Protein AF-A0A9E6RLM0-F1 (afdb_monomer)

Radius of gyration: 34.4 Å; Cα contacts (8 Å, |Δi|>4): 154; chains: 1; bounding box: 72×101×105 Å

pLDDT: mean 86.43, std 10.91, range [42.0, 98.31]

Solvent-accessible surface area (backbone atoms only — not comparable to full-atom values): 15128 Å² total; per-residue (Å²): 135,72,81,57,61,64,40,51,53,48,51,54,52,61,71,28,70,66,46,48,51,50,53,51,50,51,49,53,50,49,49,53,51,53,61,49,61,71,35,70,74,49,38,73,77,43,34,69,59,51,52,48,51,51,51,53,54,49,51,52,52,52,52,53,51,50,52,49,42,70,59,44,47,76,60,35,76,74,36,70,58,49,50,47,51,48,52,37,52,52,51,54,67,53,80,50,57,76,94,40,42,66,48,54,63,56,38,61,54,46,56,54,44,55,37,66,69,37,67,71,45,40,50,54,53,47,51,57,58,64,51,44,68,88,42,42,69,60,52,50,52,51,53,50,51,49,52,53,49,11,52,50,41,22,72,74,36,19,88,86,32,76,61,15,50,38,57,66,40,14,45,52,47,51,49,35,39,60,70,59,57,60,38,64,74,58,45,52,69,47,32,76,79,35,75,62,44,58,74,60,49,49,58,50,46,53,53,49,48,50,49,53,51,50,49,51,50,49,50,51,50,51,52,52,49,55,49,51,51,57,58,60,67,58,59,54,70,62,57,57,50,52,52,52,51,53,53,53,50,52,51,51,54,50,51,52,51,52,53,54,64,74,61,57,81,77,79,69,90,82,69,79,91,126

Structure (mmCIF, N/CA/C/O backbone):
data_AF-A0A9E6RLM0-F1
#
_entry.id   AF-A0A9E6RLM0-F1
#
loop_
_atom_site.group_PDB
_atom_site.id
_atom_site.type_symbol
_atom_site.label_atom_id
_atom_site.label_alt_id
_atom_site.label_comp_id
_atom_site.label_asym_id
_atom_site.label_entity_id
_atom_site.label_seq_id
_atom_site.pdbx_PDB_ins_code
_atom_site.Cartn_x
_atom_site.Cartn_y
_atom_site.Cartn_z
_atom_site.occupancy
_atom_site.B_iso_or_equiv
_atom_site.auth_seq_id
_atom_site.auth_comp_id
_atom_site.auth_asym_id
_atom_site.auth_atom_id
_atom_site.pdbx_PDB_model_num
ATOM 1 N N . MET A 1 1 ? -43.910 2.996 13.903 1.00 42.00 1 MET A N 1
ATOM 2 C CA . MET A 1 1 ? -42.947 2.888 15.027 1.00 42.00 1 MET A CA 1
ATOM 3 C C . MET A 1 1 ? -42.338 1.483 15.236 1.00 42.00 1 MET A C 1
ATOM 5 O O . MET A 1 1 ? -41.613 1.305 16.198 1.00 42.00 1 MET A O 1
ATOM 9 N N . VAL A 1 2 ? -42.504 0.505 14.326 1.00 51.50 2 VAL A N 1
ATOM 10 C CA . VAL A 1 2 ? -41.994 -0.886 14.508 1.00 51.50 2 VAL A CA 1
ATOM 11 C C . VAL A 1 2 ? -40.626 -1.148 13.837 1.00 51.50 2 VAL A C 1
ATOM 13 O O . VAL A 1 2 ? -39.963 -2.143 14.108 1.00 51.50 2 VAL A O 1
ATOM 16 N N . VAL A 1 3 ? -40.131 -0.226 13.003 1.00 50.69 3 VAL A N 1
ATOM 17 C CA . VAL A 1 3 ? -38.891 -0.420 12.215 1.00 50.69 3 VAL A CA 1
ATOM 18 C C . VAL A 1 3 ? -37.608 -0.400 13.079 1.00 50.69 3 VAL A C 1
ATOM 20 O O . VAL A 1 3 ? -36.544 -0.788 12.605 1.00 50.69 3 VAL A O 1
ATOM 23 N N . GLY A 1 4 ? -37.689 0.011 14.351 1.00 60.03 4 GLY A N 1
ATOM 24 C CA . GLY A 1 4 ? -36.531 0.131 15.249 1.00 60.03 4 GLY A CA 1
ATOM 25 C C . GLY A 1 4 ? -36.121 -1.150 15.990 1.00 60.03 4 GLY A C 1
ATOM 26 O O . GLY A 1 4 ? -34.928 -1.364 16.193 1.00 60.03 4 GLY A O 1
ATOM 27 N N . SER A 1 5 ? -37.065 -2.023 16.369 1.00 67.06 5 SER A N 1
ATOM 28 C CA . SER A 1 5 ? -36.779 -3.118 17.318 1.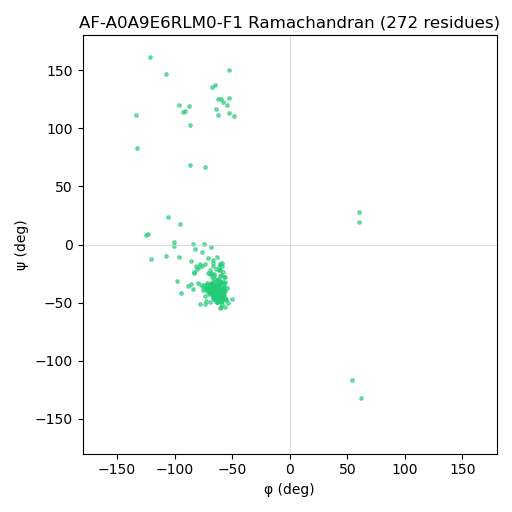00 67.06 5 SER A CA 1
ATOM 29 C C . SER A 1 5 ? -35.989 -4.274 16.699 1.00 67.06 5 SER A C 1
ATOM 31 O O . SER A 1 5 ? -35.067 -4.809 17.320 1.00 67.06 5 SER A O 1
ATOM 33 N N . TRP A 1 6 ? -36.297 -4.638 15.451 1.00 77.62 6 TRP A N 1
ATOM 34 C CA . TRP A 1 6 ? -35.597 -5.718 14.755 1.00 77.62 6 TRP A CA 1
ATOM 35 C C . TRP A 1 6 ? -34.172 -5.302 14.366 1.00 77.62 6 TRP A C 1
ATOM 37 O O . TRP 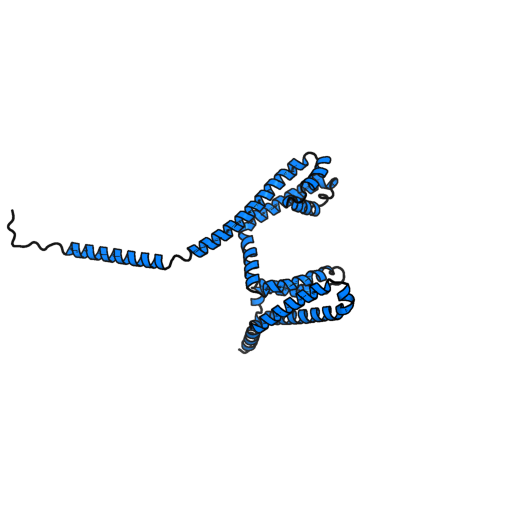A 1 6 ? -33.248 -6.100 14.505 1.00 77.62 6 TRP A O 1
ATOM 47 N N . ARG A 1 7 ? -33.967 -4.036 13.969 1.00 77.19 7 ARG A N 1
ATOM 48 C CA . ARG A 1 7 ? -32.636 -3.485 13.661 1.00 77.19 7 ARG A CA 1
ATOM 49 C C . ARG A 1 7 ? -31.728 -3.483 14.883 1.00 77.19 7 ARG A C 1
ATOM 51 O O . ARG A 1 7 ? -30.620 -3.993 14.788 1.00 77.19 7 ARG A O 1
ATOM 58 N N . GLN A 1 8 ? -32.220 -3.003 16.025 1.00 77.12 8 GLN A N 1
ATOM 59 C CA . GLN A 1 8 ? -31.470 -3.036 17.286 1.00 77.12 8 GLN A CA 1
ATOM 60 C C . GLN A 1 8 ? -31.138 -4.467 17.727 1.00 77.12 8 GLN A C 1
ATOM 62 O O . GLN A 1 8 ? -30.035 -4.726 18.198 1.00 77.12 8 GLN A O 1
ATOM 67 N N . SER A 1 9 ? -32.058 -5.41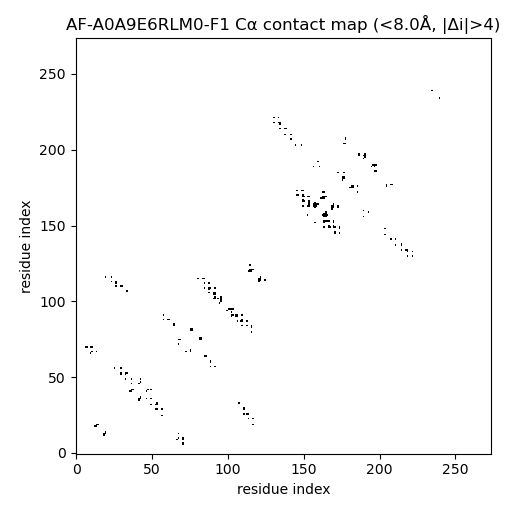5 17.527 1.00 76.94 9 SER A N 1
ATOM 68 C CA . SER A 1 9 ? -31.823 -6.823 17.871 1.00 76.94 9 SER A CA 1
ATOM 69 C C . SER A 1 9 ? -30.729 -7.461 17.009 1.00 76.94 9 SER A C 1
ATOM 71 O O . SER A 1 9 ? -29.897 -8.213 17.517 1.00 76.94 9 SER A O 1
ATOM 73 N N . ILE A 1 10 ? -30.705 -7.158 15.707 1.00 79.44 10 ILE A N 1
ATOM 74 C CA . ILE A 1 10 ? -29.648 -7.631 14.805 1.00 79.44 10 ILE A CA 1
ATOM 75 C C . ILE A 1 10 ? -28.326 -6.923 15.119 1.00 79.44 10 ILE A C 1
ATOM 77 O O . ILE A 1 10 ? -27.303 -7.591 15.198 1.00 79.44 10 ILE A O 1
ATOM 81 N N . GLU A 1 11 ? -28.337 -5.613 15.368 1.00 78.94 11 GLU A N 1
ATOM 82 C CA . GLU A 1 11 ? -27.146 -4.844 15.757 1.00 78.94 11 GLU A CA 1
ATOM 83 C C . GLU A 1 11 ? -26.503 -5.405 17.035 1.00 78.94 11 GLU A C 1
ATOM 85 O O . GLU A 1 11 ? -25.295 -5.635 17.073 1.00 78.94 11 GLU A O 1
ATOM 90 N N . ALA A 1 12 ? -27.311 -5.725 18.050 1.00 79.19 12 ALA A N 1
ATOM 91 C CA . ALA A 1 12 ? -26.844 -6.349 19.285 1.00 79.19 12 ALA A CA 1
ATOM 92 C C . ALA A 1 12 ? -26.222 -7.737 19.046 1.00 79.19 12 ALA A C 1
ATOM 94 O O . ALA A 1 12 ? -25.212 -8.076 19.661 1.00 79.19 12 ALA A O 1
ATOM 95 N N . ARG A 1 13 ? -26.790 -8.537 18.133 1.00 79.88 13 ARG A N 1
ATOM 96 C CA . ARG A 1 13 ? -26.239 -9.853 17.763 1.00 79.88 13 ARG A CA 1
ATOM 97 C C . ARG A 1 13 ? -24.967 -9.747 16.927 1.00 79.88 13 ARG A C 1
ATOM 99 O O . ARG A 1 13 ? -24.057 -10.542 17.136 1.00 79.88 13 ARG A O 1
ATOM 106 N N . LEU A 1 14 ? -24.882 -8.787 16.008 1.00 77.75 14 LEU A N 1
ATOM 107 C CA . LEU A 1 14 ? -23.695 -8.557 15.179 1.00 77.75 14 LEU A CA 1
ATOM 108 C C . LEU A 1 14 ? -22.508 -8.083 16.022 1.00 77.75 14 LEU A C 1
ATOM 110 O O . LEU A 1 14 ? -21.398 -8.572 15.841 1.00 77.75 14 LEU A O 1
ATOM 114 N N . ASN A 1 15 ? -22.760 -7.203 16.992 1.00 76.50 15 ASN A N 1
ATOM 115 C CA . ASN A 1 15 ? -21.735 -6.671 17.891 1.00 76.50 15 ASN A CA 1
ATOM 116 C C . ASN A 1 15 ? -21.439 -7.583 19.093 1.00 76.50 15 ASN A C 1
ATOM 118 O O . ASN A 1 15 ? -20.606 -7.246 19.937 1.00 76.50 15 ASN A O 1
ATOM 122 N N . ALA A 1 16 ? -22.109 -8.735 19.199 1.00 85.00 16 ALA A N 1
ATOM 123 C CA . ALA A 1 16 ? -21.873 -9.666 20.289 1.00 85.00 16 ALA A CA 1
ATOM 124 C C . ALA A 1 16 ? -20.444 -10.238 20.208 1.00 85.00 16 ALA A C 1
ATOM 126 O O . ALA A 1 16 ? -20.007 -10.669 19.137 1.00 85.00 16 ALA A O 1
ATOM 127 N N . PRO A 1 17 ? -19.724 -10.357 21.340 1.00 83.19 17 PRO A N 1
ATOM 128 C CA . PRO A 1 17 ? -18.354 -10.868 21.351 1.00 83.19 17 PRO A CA 1
ATOM 129 C C . PRO A 1 17 ? -18.251 -12.301 20.813 1.00 83.19 17 PRO A C 1
ATOM 131 O O . PRO A 1 17 ? -17.216 -12.678 20.271 1.00 83.19 17 PRO A O 1
ATOM 134 N N . ALA A 1 18 ? -19.317 -13.099 20.931 1.00 86.88 18 ALA A N 1
ATOM 135 C CA . ALA A 1 18 ? -19.387 -14.434 20.342 1.00 86.88 18 ALA A CA 1
ATOM 136 C C . ALA A 1 18 ? -19.374 -14.384 18.806 1.00 86.88 18 ALA A C 1
ATOM 138 O O . ALA A 1 18 ? -18.588 -15.094 18.186 1.00 86.88 18 ALA A O 1
ATOM 139 N N . THR A 1 19 ? -20.180 -13.509 18.200 1.00 83.25 19 THR A N 1
ATOM 140 C CA . THR A 1 19 ? -20.229 -13.314 16.745 1.00 83.25 19 THR A CA 1
ATOM 141 C C . THR A 1 19 ? -18.873 -12.866 16.215 1.00 83.25 19 THR A C 1
ATOM 143 O O . THR A 1 19 ? -18.359 -13.465 15.274 1.00 83.25 19 THR A O 1
ATOM 146 N N . THR A 1 20 ? -18.229 -11.905 16.882 1.00 81.81 20 THR A N 1
ATOM 147 C CA . THR A 1 20 ? -16.869 -11.473 16.532 1.00 81.81 20 THR A CA 1
ATOM 148 C C . THR A 1 20 ? -15.871 -12.630 16.597 1.00 81.81 20 THR A C 1
ATOM 150 O O . THR A 1 20 ? -15.106 -12.819 15.658 1.00 81.81 20 THR A O 1
ATOM 153 N N . ARG A 1 21 ? -15.892 -13.453 17.657 1.00 86.38 21 ARG A N 1
ATOM 154 C CA . ARG A 1 21 ? -15.006 -14.630 17.769 1.00 86.38 21 ARG A CA 1
ATOM 155 C C . ARG A 1 21 ? -15.251 -15.647 16.658 1.00 86.38 21 ARG A C 1
ATOM 157 O O . ARG A 1 21 ? -14.285 -16.168 16.112 1.00 86.38 21 ARG A O 1
ATOM 164 N N . VAL A 1 22 ? -16.513 -15.910 16.315 1.00 89.50 22 VAL A N 1
ATOM 165 C CA . VAL A 1 22 ? -16.878 -16.833 15.230 1.00 89.50 22 VAL A CA 1
ATOM 166 C C . VAL A 1 22 ? -16.367 -16.311 13.892 1.00 89.50 22 VAL A C 1
ATOM 168 O O . VAL A 1 22 ? -15.698 -17.048 13.177 1.00 89.50 22 VAL A O 1
ATOM 171 N N . ILE A 1 23 ? -16.616 -15.040 13.565 1.00 86.19 23 ILE A N 1
ATOM 172 C CA . ILE A 1 23 ? -16.145 -14.451 12.306 1.00 86.19 23 ILE A CA 1
ATOM 173 C C . ILE A 1 23 ? -14.613 -14.468 12.258 1.00 86.19 23 ILE A C 1
ATOM 175 O O . ILE A 1 23 ? -14.048 -14.883 11.250 1.00 86.19 23 ILE A O 1
ATOM 179 N N . THR A 1 24 ? -13.928 -14.105 13.346 1.00 86.06 24 THR A N 1
ATOM 180 C CA . THR A 1 24 ? -12.463 -14.187 13.425 1.00 86.06 24 THR A CA 1
ATOM 181 C C . THR A 1 24 ? -11.963 -15.616 13.210 1.00 86.06 24 THR A C 1
ATOM 183 O O . THR A 1 24 ? -11.044 -15.822 12.422 1.00 86.06 24 THR A O 1
ATOM 186 N N . ALA A 1 25 ? -12.581 -16.618 13.843 1.00 89.81 25 ALA A N 1
ATOM 187 C CA . ALA A 1 25 ? -12.218 -18.019 13.642 1.00 89.81 25 ALA A CA 1
ATOM 188 C C . ALA A 1 25 ? -12.415 -18.457 12.182 1.00 89.81 25 ALA A C 1
ATOM 190 O O . ALA A 1 25 ? -11.536 -19.103 11.617 1.00 89.81 25 ALA A O 1
ATOM 191 N N . LEU A 1 26 ? -13.518 -18.052 11.544 1.00 90.25 26 LEU A N 1
ATOM 192 C CA . LEU A 1 26 ? -13.774 -18.335 10.130 1.00 90.25 26 LEU A CA 1
ATOM 193 C C . LEU A 1 26 ? -12.746 -17.669 9.206 1.00 90.25 26 LEU A C 1
ATOM 195 O O . LEU A 1 26 ? -12.336 -18.286 8.227 1.00 90.25 26 LEU A O 1
ATOM 199 N N . ILE A 1 27 ? -12.290 -16.451 9.518 1.00 86.56 27 ILE A N 1
ATOM 200 C CA . ILE A 1 27 ? -11.214 -15.783 8.766 1.00 86.56 27 ILE A CA 1
ATOM 201 C C . ILE A 1 27 ? -9.904 -16.565 8.900 1.00 86.56 27 ILE A C 1
ATOM 203 O O . ILE A 1 27 ? -9.235 -16.797 7.896 1.00 86.56 27 ILE A O 1
ATOM 207 N N . LEU A 1 28 ? -9.549 -17.000 10.113 1.00 88.38 28 LEU A N 1
ATOM 208 C CA . LEU A 1 28 ? -8.333 -17.785 10.346 1.00 88.38 28 LEU A CA 1
ATOM 209 C C . LEU A 1 28 ? -8.385 -19.138 9.630 1.00 88.38 28 LEU A C 1
ATOM 211 O O . LEU A 1 28 ? -7.419 -19.516 8.971 1.00 88.38 28 LEU A O 1
ATOM 215 N N . ILE A 1 29 ? -9.524 -19.834 9.697 1.00 90.62 29 ILE A N 1
ATOM 216 C CA . ILE A 1 29 ? -9.738 -21.077 8.950 1.00 90.62 29 ILE A CA 1
ATOM 217 C C . ILE A 1 29 ? -9.585 -20.809 7.452 1.00 90.62 29 ILE A C 1
ATOM 219 O O . ILE A 1 29 ? -8.833 -21.518 6.794 1.00 90.62 29 ILE A O 1
ATOM 223 N N . ASN A 1 30 ? -10.219 -19.758 6.920 1.00 89.19 30 ASN A N 1
ATOM 224 C CA . ASN A 1 30 ? -10.120 -19.414 5.502 1.00 89.19 30 ASN A CA 1
ATOM 225 C C . ASN A 1 30 ? -8.685 -19.087 5.068 1.00 89.19 30 ASN A C 1
ATOM 227 O O . ASN A 1 30 ? -8.276 -19.494 3.984 1.00 89.19 30 ASN A O 1
ATOM 231 N N . ALA A 1 31 ? -7.912 -18.403 5.915 1.00 88.25 31 ALA A N 1
ATOM 232 C CA . ALA A 1 31 ? -6.503 -18.116 5.661 1.00 88.25 31 ALA A CA 1
ATOM 233 C C . ALA A 1 31 ? -5.679 -19.402 5.531 1.00 88.25 31 ALA A C 1
ATOM 235 O O . ALA A 1 31 ? -4.913 -19.555 4.579 1.00 88.25 31 ALA A O 1
ATOM 236 N N . VAL A 1 32 ? -5.876 -20.348 6.455 1.00 90.56 32 VAL A N 1
ATOM 237 C CA . VAL A 1 32 ? -5.202 -21.652 6.424 1.00 90.56 32 VAL A CA 1
ATOM 238 C C . VAL A 1 32 ? -5.651 -22.469 5.212 1.00 90.56 32 VAL A C 1
ATOM 240 O O . VAL A 1 32 ? -4.806 -23.004 4.500 1.00 90.56 32 VAL A O 1
ATOM 243 N N . THR A 1 33 ? -6.958 -22.530 4.931 1.00 89.62 33 THR A N 1
ATOM 244 C CA . THR A 1 33 ? -7.508 -23.214 3.750 1.00 89.62 33 THR A CA 1
ATOM 245 C C . THR A 1 33 ? -6.869 -22.684 2.469 1.00 89.62 33 THR A C 1
ATOM 247 O O . THR A 1 33 ? -6.377 -23.477 1.674 1.00 89.62 33 THR A O 1
ATOM 250 N N . LEU A 1 34 ? -6.782 -21.362 2.305 1.00 88.06 34 LEU A N 1
ATOM 251 C CA . LEU A 1 34 ? -6.185 -20.749 1.119 1.00 88.06 34 LEU A CA 1
ATOM 252 C C . LEU A 1 34 ? -4.686 -21.059 0.985 1.00 88.06 34 LEU A C 1
ATOM 254 O O . LEU A 1 34 ? -4.215 -21.330 -0.115 1.00 88.06 34 LEU A O 1
ATOM 258 N N . GLY A 1 35 ? -3.941 -21.076 2.096 1.00 88.88 35 GLY A N 1
ATOM 259 C CA . GLY A 1 35 ? -2.537 -21.500 2.094 1.00 88.88 35 GLY A CA 1
ATOM 260 C C . GLY A 1 35 ? -2.360 -22.968 1.688 1.00 88.88 35 GLY A C 1
ATOM 261 O O . GLY A 1 35 ? -1.409 -23.314 0.986 1.00 88.88 35 GLY A O 1
ATOM 262 N N . ILE A 1 36 ? -3.302 -23.835 2.062 1.00 91.38 36 ILE A N 1
ATOM 263 C CA . ILE A 1 36 ? -3.310 -25.242 1.647 1.00 91.38 36 ILE A CA 1
ATOM 264 C C . ILE A 1 36 ? -3.667 -25.381 0.155 1.00 91.38 36 ILE A C 1
ATOM 266 O O . ILE A 1 36 ? -3.070 -26.209 -0.535 1.00 91.38 36 ILE A O 1
ATOM 270 N N . GLU A 1 37 ? -4.579 -24.554 -0.369 1.00 88.12 37 GLU A N 1
ATOM 271 C CA . GLU A 1 37 ? -4.956 -24.543 -1.794 1.00 88.12 37 GLU A CA 1
ATOM 272 C C . GLU A 1 37 ? -3.783 -24.217 -2.734 1.00 88.12 37 GLU A C 1
ATOM 274 O O . GLU A 1 37 ? -3.808 -24.599 -3.904 1.00 88.12 37 GLU A O 1
ATOM 279 N N . THR A 1 38 ? -2.728 -23.564 -2.235 1.00 87.94 38 THR A N 1
ATOM 280 C CA . THR A 1 38 ? -1.510 -23.294 -3.015 1.00 87.94 38 THR A CA 1
ATOM 281 C C . THR A 1 38 ? -0.720 -24.554 -3.378 1.00 87.94 38 THR A C 1
ATOM 283 O O . THR A 1 38 ? 0.104 -24.505 -4.288 1.00 87.94 38 THR A O 1
ATOM 286 N N . SER A 1 39 ? -0.949 -25.682 -2.696 1.00 91.62 39 SER A N 1
ATOM 287 C CA . SER A 1 39 ? -0.253 -26.939 -2.975 1.00 91.62 39 SER A CA 1
ATOM 288 C C . SER A 1 39 ? -0.965 -27.760 -4.061 1.00 91.62 39 SER A C 1
ATOM 290 O O . SER A 1 39 ? -2.091 -28.225 -3.837 1.00 91.62 39 SER A O 1
ATOM 292 N N . PRO A 1 40 ? -0.314 -28.045 -5.210 1.00 90.50 40 PRO A N 1
ATOM 293 C CA . PRO A 1 40 ? -0.912 -28.865 -6.264 1.00 90.50 40 PRO A CA 1
ATOM 294 C C . PRO A 1 40 ? -1.268 -30.285 -5.800 1.00 90.50 40 PRO A C 1
ATOM 296 O O . PRO A 1 40 ? -2.290 -30.829 -6.217 1.00 90.50 40 PRO A O 1
ATOM 299 N N . SER A 1 41 ? -0.463 -30.877 -4.910 1.00 91.62 41 SER A N 1
ATOM 300 C CA . SER A 1 41 ? -0.677 -32.243 -4.412 1.00 91.62 41 SER A CA 1
ATOM 301 C C . SER A 1 41 ? -1.922 -32.353 -3.535 1.00 91.62 41 SER A C 1
ATOM 303 O O . SER A 1 41 ? -2.675 -33.318 -3.641 1.00 91.62 41 SER A O 1
ATOM 305 N N . VAL A 1 42 ? -2.189 -31.340 -2.709 1.00 90.06 42 VAL A N 1
ATOM 306 C CA . VAL A 1 42 ? -3.387 -31.313 -1.861 1.00 90.06 42 VAL A CA 1
ATOM 307 C C . VAL A 1 42 ? -4.625 -30.985 -2.688 1.00 90.06 42 VAL A C 1
ATOM 309 O O . VAL A 1 42 ? -5.681 -31.582 -2.478 1.00 90.06 42 VAL A O 1
ATOM 312 N N . MET A 1 43 ? -4.498 -30.103 -3.680 1.00 91.56 43 MET A N 1
ATOM 313 C CA . MET A 1 43 ? -5.594 -29.788 -4.595 1.00 91.56 43 MET A CA 1
ATOM 314 C C . MET A 1 43 ? -6.038 -30.985 -5.442 1.00 91.56 43 MET A C 1
ATOM 316 O O . MET A 1 43 ? -7.226 -31.083 -5.753 1.00 91.56 43 MET A O 1
ATOM 320 N N . ALA A 1 44 ? -5.133 -31.912 -5.763 1.00 89.44 44 ALA A N 1
ATOM 321 C CA . ALA A 1 44 ? -5.471 -33.148 -6.466 1.00 89.44 44 ALA A CA 1
ATOM 322 C C . ALA A 1 44 ? -6.329 -34.105 -5.615 1.00 89.44 44 ALA A C 1
ATOM 324 O O . ALA A 1 44 ? -7.244 -34.734 -6.140 1.00 89.44 44 ALA A O 1
ATOM 325 N N . THR A 1 45 ? -6.075 -34.183 -4.305 1.00 90.44 45 THR A N 1
ATOM 326 C CA . THR A 1 45 ? -6.743 -35.144 -3.405 1.00 90.44 45 THR A CA 1
ATOM 327 C C . THR A 1 45 ? -7.974 -34.557 -2.708 1.00 90.44 45 THR A C 1
ATOM 329 O O . THR A 1 45 ? -8.999 -35.219 -2.585 1.00 90.44 45 THR A O 1
ATOM 332 N N . ALA A 1 46 ? -7.887 -33.309 -2.242 1.00 91.12 46 ALA A N 1
ATOM 333 C CA . ALA A 1 46 ? -8.887 -32.663 -1.388 1.00 91.12 46 ALA A CA 1
ATOM 334 C C . ALA A 1 46 ? -9.411 -31.329 -1.951 1.00 91.12 46 ALA A C 1
ATOM 336 O O . ALA A 1 46 ? -10.161 -30.624 -1.274 1.00 91.12 46 ALA A O 1
ATOM 337 N N . GLY A 1 47 ? -9.068 -30.969 -3.193 1.00 89.44 47 GLY A N 1
ATOM 338 C CA . GLY A 1 47 ? -9.398 -29.656 -3.756 1.00 89.44 47 GLY A CA 1
ATOM 339 C C . GLY A 1 47 ? -10.896 -29.350 -3.839 1.00 89.44 47 GLY A C 1
ATOM 340 O O . GLY A 1 47 ? -11.293 -28.195 -3.696 1.00 89.44 47 GLY A O 1
ATOM 341 N N . GLY A 1 48 ? -11.745 -30.365 -4.031 1.00 91.00 48 GLY A N 1
ATOM 342 C CA . GLY A 1 48 ? -13.202 -30.193 -3.999 1.00 91.00 48 GLY A CA 1
ATOM 343 C C . GLY A 1 48 ? -13.717 -29.777 -2.617 1.00 91.00 48 GLY A C 1
ATOM 344 O O . GLY A 1 48 ? -14.512 -28.845 -2.509 1.00 91.00 48 GLY A O 1
ATOM 345 N N . LEU A 1 49 ? -13.208 -30.419 -1.560 1.00 91.06 49 LEU A N 1
ATOM 346 C CA . LEU A 1 49 ? -13.566 -30.110 -0.175 1.00 91.06 49 LEU A CA 1
ATOM 347 C C . LEU A 1 49 ? -13.076 -28.712 0.226 1.00 91.06 49 LEU A C 1
ATOM 349 O O . LEU A 1 49 ? -13.844 -27.947 0.804 1.00 91.06 49 LEU A O 1
ATOM 353 N N . LEU A 1 50 ? -11.834 -28.358 -0.124 1.00 90.50 50 LEU A N 1
ATOM 354 C CA . LEU A 1 50 ? -11.261 -27.037 0.169 1.00 90.50 50 LEU A CA 1
ATOM 355 C C . LEU A 1 50 ? -12.080 -25.912 -0.477 1.00 90.50 50 LEU A C 1
ATOM 357 O O . LEU A 1 50 ? -12.527 -25.005 0.221 1.00 90.50 50 LEU A O 1
ATOM 361 N N . LYS A 1 51 ? -12.414 -26.045 -1.768 1.00 88.69 51 LYS A N 1
ATOM 362 C CA . LYS A 1 51 ? -13.269 -25.076 -2.477 1.00 88.69 51 LYS A CA 1
ATOM 363 C C . LYS A 1 51 ? -14.675 -24.971 -1.887 1.00 88.69 51 LYS A C 1
ATOM 365 O O . LYS A 1 51 ? -15.263 -23.888 -1.885 1.00 88.69 51 LYS A O 1
ATOM 370 N N . MET A 1 52 ? -15.241 -26.080 -1.408 1.00 91.38 52 MET A N 1
ATOM 371 C CA . MET A 1 52 ? -16.548 -26.078 -0.747 1.00 91.38 52 MET A CA 1
ATOM 372 C C . MET A 1 52 ? -16.490 -25.307 0.576 1.00 91.38 52 MET A C 1
ATOM 374 O O . MET A 1 52 ? -17.349 -24.461 0.819 1.00 91.38 52 MET A O 1
ATOM 378 N N . ILE A 1 53 ? -15.463 -25.555 1.397 1.00 91.38 53 ILE A N 1
ATOM 379 C CA . ILE A 1 53 ? -15.212 -24.810 2.640 1.00 91.38 53 ILE A CA 1
ATOM 380 C C . ILE A 1 53 ? -15.042 -23.322 2.329 1.00 91.38 53 ILE A C 1
ATOM 382 O O . ILE A 1 53 ? -15.680 -22.484 2.964 1.00 91.38 53 ILE A O 1
ATOM 386 N N . ASP A 1 54 ? -14.246 -22.993 1.313 1.00 89.56 54 ASP A N 1
ATOM 387 C CA . ASP A 1 54 ? -14.015 -21.618 0.888 1.00 89.56 54 ASP A CA 1
ATOM 388 C C . ASP A 1 54 ? -15.310 -20.889 0.512 1.00 89.56 54 ASP A C 1
ATOM 390 O O . ASP A 1 54 ? -15.590 -19.783 0.981 1.00 89.56 54 ASP A O 1
ATOM 394 N N . THR A 1 55 ? -16.137 -21.553 -0.296 1.00 89.50 55 THR A N 1
ATOM 395 C CA . THR A 1 55 ? -17.423 -21.023 -0.757 1.00 89.50 55 THR A CA 1
ATOM 396 C C . THR A 1 55 ? -18.404 -20.864 0.405 1.00 89.50 55 THR A C 1
ATOM 398 O O . THR A 1 55 ? -19.107 -19.857 0.480 1.00 89.50 55 THR A O 1
ATOM 401 N N . ALA A 1 56 ? -18.431 -21.815 1.342 1.00 93.12 56 ALA A N 1
ATOM 402 C CA . ALA A 1 56 ? -19.275 -21.741 2.530 1.00 93.12 56 ALA A CA 1
ATOM 403 C C . ALA A 1 56 ? -18.877 -20.567 3.439 1.00 93.12 56 ALA A C 1
ATOM 405 O O . ALA A 1 56 ? -19.739 -19.800 3.870 1.00 93.12 56 ALA A O 1
ATOM 406 N N . ILE A 1 57 ? -17.577 -20.377 3.684 1.00 91.31 57 ILE A N 1
ATOM 407 C CA . ILE A 1 57 ? -17.080 -19.251 4.484 1.00 91.31 57 ILE A CA 1
ATOM 408 C C . ILE A 1 57 ? -17.386 -17.918 3.787 1.00 91.31 57 ILE A C 1
ATOM 410 O O . ILE A 1 57 ? -17.858 -16.977 4.431 1.00 91.31 57 ILE A O 1
ATOM 414 N N . LEU A 1 58 ? -17.193 -17.839 2.465 1.00 90.75 58 LEU A N 1
ATOM 415 C CA . LEU A 1 58 ? -17.560 -16.654 1.690 1.00 90.75 58 LEU A CA 1
ATOM 416 C C . LEU A 1 58 ? -19.061 -16.348 1.797 1.00 90.75 58 LEU A C 1
ATOM 418 O O . LEU A 1 58 ? -19.426 -15.190 1.986 1.00 90.75 58 LEU A O 1
ATOM 422 N N . ALA A 1 59 ? -19.930 -17.358 1.735 1.00 93.12 59 ALA A N 1
ATOM 423 C CA . ALA A 1 59 ? -21.369 -17.166 1.889 1.00 93.12 59 ALA A CA 1
ATOM 424 C C . ALA A 1 59 ? -21.724 -16.573 3.264 1.00 93.12 59 ALA A C 1
ATOM 426 O O . ALA A 1 59 ? -22.508 -15.626 3.337 1.00 93.12 59 ALA A O 1
ATOM 427 N N . VAL A 1 60 ? -21.094 -17.055 4.344 1.00 93.12 60 VAL A N 1
ATOM 428 C CA . VAL A 1 60 ? -21.263 -16.472 5.687 1.00 93.12 60 VAL A CA 1
ATOM 429 C C . VAL A 1 60 ? -20.857 -14.998 5.692 1.00 93.12 60 VAL A C 1
ATOM 431 O O . VAL A 1 60 ? -21.589 -14.161 6.211 1.00 93.12 60 VAL A O 1
ATOM 434 N N . PHE A 1 61 ? -19.729 -14.658 5.068 1.00 91.25 61 PHE A N 1
ATOM 435 C CA . PHE A 1 61 ? -19.249 -13.280 4.965 1.00 91.25 61 PHE A CA 1
ATOM 436 C C . PHE A 1 61 ? -20.174 -12.358 4.168 1.00 91.25 61 PHE A C 1
ATOM 438 O O . PHE A 1 61 ? -20.367 -11.208 4.559 1.00 91.25 61 PHE A O 1
ATOM 445 N N . VAL A 1 62 ? -20.781 -12.855 3.093 1.00 93.12 62 VAL A N 1
ATOM 446 C CA . VAL A 1 62 ? -21.785 -12.112 2.319 1.00 93.12 62 VAL A CA 1
ATOM 447 C C . VAL A 1 62 ? -23.020 -11.822 3.163 1.00 93.12 62 VAL A C 1
ATOM 449 O O . VAL A 1 62 ? -23.495 -10.689 3.194 1.00 93.12 62 VAL A O 1
ATOM 452 N N . VAL A 1 63 ? -23.532 -12.830 3.871 1.00 93.75 63 VAL A N 1
ATOM 453 C CA . VAL A 1 63 ? -24.703 -12.672 4.745 1.00 93.75 63 VAL A CA 1
ATOM 454 C C . VAL A 1 63 ? -24.412 -11.672 5.861 1.00 93.75 63 VAL A C 1
ATOM 456 O O . VAL A 1 63 ? -25.227 -10.802 6.156 1.00 93.75 63 VAL A O 1
ATOM 459 N N . GLU A 1 64 ? -23.230 -11.772 6.453 1.00 91.69 64 GLU A N 1
ATOM 460 C CA . GLU A 1 64 ? -22.755 -10.916 7.531 1.00 91.69 64 GLU A CA 1
ATOM 461 C C . GLU A 1 64 ? -22.684 -9.441 7.097 1.00 91.69 64 GLU A C 1
ATOM 463 O O . GLU A 1 64 ? -23.269 -8.572 7.753 1.00 91.69 64 GLU A O 1
ATOM 468 N N . ILE A 1 65 ? -22.072 -9.148 5.943 1.00 91.31 65 ILE A N 1
ATOM 469 C CA . ILE A 1 65 ? -21.999 -7.768 5.454 1.00 91.31 65 ILE A CA 1
ATOM 470 C C . ILE A 1 65 ? -23.343 -7.237 4.959 1.00 91.31 65 ILE A C 1
ATOM 472 O O . ILE A 1 65 ? -23.647 -6.063 5.164 1.00 91.31 65 ILE A O 1
ATOM 476 N N . ALA A 1 66 ? -24.182 -8.090 4.364 1.00 92.56 66 ALA A N 1
ATOM 477 C CA . ALA A 1 66 ? -25.538 -7.719 3.983 1.00 92.56 66 ALA A CA 1
ATOM 478 C C . ALA A 1 66 ? -26.369 -7.347 5.220 1.00 92.56 66 ALA A C 1
ATOM 480 O O . ALA A 1 66 ? -27.070 -6.335 5.209 1.00 92.56 66 ALA A O 1
ATOM 481 N N . ALA A 1 67 ? -26.243 -8.104 6.315 1.00 90.81 67 ALA A N 1
ATOM 482 C CA . ALA A 1 67 ? -26.898 -7.783 7.578 1.00 90.81 67 ALA A CA 1
ATOM 483 C C . ALA A 1 67 ? -26.422 -6.430 8.135 1.00 90.81 67 ALA A C 1
ATOM 485 O O . ALA A 1 67 ? -27.260 -5.595 8.485 1.00 90.81 67 ALA A O 1
ATOM 486 N N . ARG A 1 68 ? -25.106 -6.162 8.145 1.00 89.12 68 ARG A N 1
ATOM 487 C CA . ARG A 1 68 ? -24.564 -4.845 8.539 1.00 89.12 68 ARG A CA 1
ATOM 488 C C . ARG A 1 68 ? -25.086 -3.712 7.658 1.00 89.12 68 ARG A C 1
ATOM 490 O O . ARG A 1 68 ? -25.527 -2.690 8.183 1.00 89.12 68 ARG A O 1
ATOM 497 N N . LEU A 1 69 ? -25.112 -3.901 6.340 1.00 91.69 69 LEU A N 1
ATOM 498 C CA . LEU A 1 69 ? -25.629 -2.913 5.393 1.00 91.69 69 LEU A CA 1
ATOM 499 C C . LEU A 1 69 ? -27.117 -2.605 5.634 1.00 91.69 69 LEU A C 1
ATOM 501 O O . LEU A 1 69 ? -27.517 -1.443 5.590 1.00 91.69 69 LEU A O 1
ATOM 505 N N . LEU A 1 70 ? -27.940 -3.616 5.929 1.00 90.44 70 LEU A N 1
ATOM 506 C CA . LEU A 1 70 ? -29.373 -3.443 6.205 1.00 90.44 70 LEU A CA 1
ATOM 507 C C . LEU A 1 70 ? -29.653 -2.741 7.544 1.00 90.44 70 LEU A C 1
ATOM 509 O O . LEU A 1 70 ? -30.618 -1.975 7.645 1.00 90.44 70 LEU A O 1
ATOM 513 N N . VAL A 1 71 ? -28.830 -3.004 8.564 1.00 88.88 71 VAL A N 1
ATOM 514 C CA . VAL A 1 71 ? -28.939 -2.386 9.895 1.00 88.88 71 VAL A CA 1
ATOM 515 C C . VAL A 1 71 ? -28.469 -0.934 9.861 1.00 88.88 71 VAL A C 1
ATOM 517 O O . VAL A 1 71 ? -29.192 -0.039 10.300 1.00 88.88 71 VAL A O 1
ATOM 520 N N . GLU A 1 72 ? -27.278 -0.684 9.318 1.00 86.25 72 GLU A N 1
ATOM 521 C CA . GLU A 1 72 ? -26.654 0.640 9.323 1.00 86.25 72 GLU A CA 1
ATOM 522 C C . GLU A 1 72 ? -27.156 1.548 8.188 1.00 86.25 72 GLU A C 1
ATOM 524 O O . GLU A 1 72 ? -27.106 2.778 8.301 1.00 86.25 72 GLU A O 1
ATOM 529 N N . GLY A 1 73 ? -27.647 0.976 7.087 1.00 89.00 73 GLY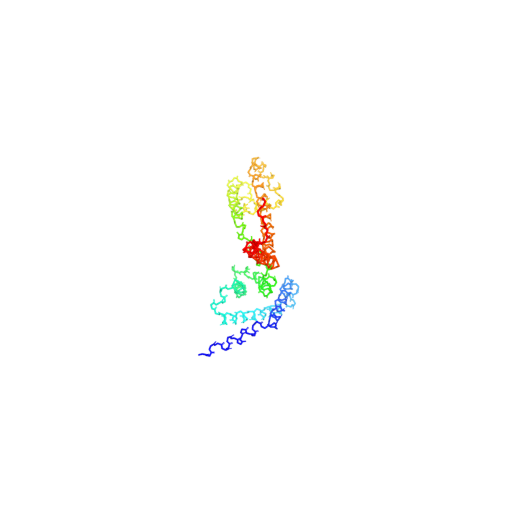 A N 1
ATOM 530 C CA . GLY A 1 73 ? -28.159 1.713 5.934 1.00 89.00 73 GLY A CA 1
ATOM 531 C C . GLY A 1 73 ? -27.143 2.727 5.402 1.00 89.00 73 GLY A C 1
ATOM 532 O O . GLY A 1 73 ? -26.050 2.376 4.971 1.00 89.00 73 GLY A O 1
ATOM 533 N N . LYS A 1 74 ? -27.484 4.022 5.458 1.00 89.31 74 LYS A N 1
ATOM 534 C CA . LYS A 1 74 ? -26.583 5.105 5.019 1.00 89.31 74 LYS A CA 1
ATOM 535 C C . LYS A 1 74 ? -25.368 5.299 5.935 1.00 89.31 74 LYS A C 1
ATOM 537 O O . LYS A 1 74 ? -24.350 5.806 5.473 1.00 89.31 74 LYS A O 1
ATOM 542 N N . ARG A 1 75 ? -25.454 4.914 7.217 1.00 88.88 75 ARG A N 1
ATOM 543 C CA . ARG A 1 75 ? -24.335 5.018 8.171 1.00 88.88 75 ARG A CA 1
ATOM 544 C C . ARG A 1 75 ? -23.186 4.087 7.784 1.00 88.88 75 ARG A C 1
ATOM 546 O O . ARG A 1 75 ? -22.037 4.466 7.989 1.00 88.88 75 ARG A O 1
ATOM 553 N N . PHE A 1 76 ? -23.500 2.963 7.135 1.00 90.25 76 PHE A N 1
ATOM 554 C CA . PHE A 1 76 ? -22.524 1.988 6.652 1.00 90.25 76 PHE A CA 1
ATOM 555 C C . PHE A 1 76 ? -21.413 2.657 5.835 1.00 90.25 76 PHE A C 1
ATOM 557 O O . PHE A 1 76 ? -20.232 2.463 6.105 1.00 90.25 76 PHE A O 1
ATOM 564 N N . TRP A 1 77 ? -21.796 3.535 4.907 1.00 92.12 77 TRP A N 1
ATOM 565 C CA . TRP A 1 77 ? -20.888 4.196 3.969 1.00 92.12 77 TRP A CA 1
ATOM 566 C C . TRP A 1 77 ? -20.056 5.334 4.574 1.00 92.12 77 TRP A C 1
ATOM 568 O O . TRP A 1 77 ? -19.183 5.864 3.893 1.00 92.12 77 TRP A O 1
ATOM 578 N N . ARG A 1 78 ? -20.301 5.726 5.833 1.00 90.50 78 ARG A N 1
ATOM 579 C CA . ARG A 1 78 ? -19.493 6.744 6.534 1.00 90.50 78 ARG A CA 1
ATOM 580 C C . ARG A 1 78 ? -18.254 6.144 7.205 1.00 90.50 78 ARG A C 1
ATOM 582 O O . ARG A 1 78 ? -17.363 6.887 7.596 1.00 90.50 78 ARG A O 1
ATOM 589 N N . SER A 1 79 ? -18.199 4.819 7.345 1.00 87.94 79 SER A N 1
ATOM 590 C CA . SER A 1 79 ? -17.062 4.098 7.919 1.00 87.94 79 SER A CA 1
ATOM 591 C C . SER A 1 79 ? -16.139 3.590 6.809 1.00 87.94 79 SER A C 1
ATOM 593 O O . SER A 1 79 ? -16.552 2.779 5.978 1.00 87.94 79 SER A O 1
ATOM 595 N N . GLY A 1 80 ? -14.871 4.019 6.815 1.00 88.94 80 GLY A N 1
ATOM 596 C CA . GLY A 1 80 ? -13.862 3.533 5.863 1.00 88.94 80 GLY A CA 1
ATOM 597 C C . GLY A 1 80 ? -13.639 2.017 5.943 1.00 88.94 80 GLY A C 1
ATOM 598 O O . GLY A 1 80 ? -13.438 1.360 4.925 1.00 88.94 80 GLY A O 1
ATOM 599 N N . TRP A 1 81 ? -13.781 1.433 7.137 1.00 90.38 81 TRP A N 1
ATOM 600 C CA . TRP A 1 81 ? -13.656 -0.013 7.357 1.00 90.38 81 TRP A CA 1
ATOM 601 C C . TRP A 1 81 ? -14.800 -0.817 6.733 1.00 90.38 81 TRP A C 1
ATOM 603 O O . TRP A 1 81 ? -14.579 -1.915 6.231 1.00 90.38 81 TRP A O 1
ATOM 613 N N . ASN A 1 82 ? -16.010 -0.258 6.718 1.00 91.38 82 ASN A N 1
ATOM 614 C CA . ASN A 1 82 ? -17.162 -0.891 6.080 1.00 91.38 82 ASN A CA 1
ATOM 615 C C . ASN A 1 82 ? -17.037 -0.850 4.548 1.00 91.38 82 ASN A C 1
ATOM 617 O O . ASN A 1 82 ? -17.321 -1.844 3.882 1.00 91.38 82 ASN A O 1
ATOM 621 N N . TRP A 1 83 ? -16.551 0.269 3.994 1.00 92.12 83 TRP A N 1
ATOM 622 C CA . TRP A 1 83 ? -16.198 0.387 2.572 1.00 92.12 83 TRP A CA 1
ATOM 623 C C . TRP A 1 83 ? -15.143 -0.639 2.154 1.00 92.12 83 TRP A C 1
ATOM 625 O O . TRP A 1 83 ? -15.275 -1.280 1.109 1.00 92.12 83 TRP A O 1
ATOM 635 N N . PHE A 1 84 ? -14.116 -0.814 2.986 1.00 91.62 84 PHE A N 1
ATOM 636 C CA . PHE A 1 84 ? -13.070 -1.805 2.777 1.00 91.62 84 PHE A CA 1
ATOM 637 C C . PHE A 1 84 ? -13.635 -3.232 2.754 1.00 91.62 84 PHE A C 1
ATOM 639 O O . PHE A 1 84 ? -13.465 -3.936 1.758 1.00 91.62 84 PHE A O 1
ATOM 646 N N . ASP A 1 85 ? -14.375 -3.630 3.795 1.00 90.81 85 ASP A N 1
ATOM 647 C CA . ASP A 1 85 ? -14.995 -4.960 3.886 1.00 90.81 85 ASP A CA 1
ATOM 648 C C . ASP A 1 85 ? -15.917 -5.248 2.697 1.00 90.81 85 ASP A C 1
ATOM 650 O O . ASP A 1 85 ? -15.885 -6.342 2.127 1.00 90.81 85 ASP A O 1
ATOM 654 N N . PHE A 1 86 ? -16.712 -4.253 2.294 1.00 93.06 86 PHE A N 1
ATOM 655 C CA . PHE A 1 86 ? -17.620 -4.362 1.158 1.00 93.06 86 PHE A CA 1
ATOM 656 C C . PHE A 1 86 ? -16.870 -4.576 -0.150 1.00 93.06 86 PHE A C 1
ATOM 658 O O . PHE A 1 86 ? -17.193 -5.500 -0.890 1.00 93.06 86 PHE A O 1
ATOM 665 N N . THR A 1 87 ? -15.841 -3.770 -0.411 1.00 91.44 87 THR A N 1
ATOM 666 C CA . THR A 1 87 ? -15.029 -3.865 -1.633 1.00 91.44 87 THR A CA 1
ATOM 667 C C . THR A 1 87 ? -14.364 -5.232 -1.742 1.00 91.44 87 THR A C 1
ATOM 669 O O . THR A 1 87 ? -14.399 -5.880 -2.785 1.00 91.44 87 THR A O 1
ATOM 672 N N . VAL A 1 88 ? -13.803 -5.704 -0.636 1.00 90.44 88 VAL A N 1
ATOM 673 C CA . VAL A 1 88 ? -13.112 -6.984 -0.551 1.00 90.44 88 VAL A CA 1
ATOM 674 C C . VAL A 1 88 ? -14.056 -8.168 -0.805 1.00 90.44 88 VAL A C 1
ATOM 676 O O . VAL A 1 88 ? -13.716 -9.080 -1.561 1.00 90.44 88 VAL A O 1
ATOM 679 N N . ILE A 1 89 ? -15.262 -8.151 -0.228 1.00 91.38 89 ILE A N 1
ATOM 680 C CA . ILE A 1 89 ? -16.281 -9.182 -0.484 1.00 91.38 89 ILE A CA 1
ATOM 681 C C . ILE A 1 89 ? -16.824 -9.072 -1.913 1.00 91.38 89 ILE A C 1
ATOM 683 O O . ILE A 1 89 ? -17.007 -10.094 -2.572 1.00 91.38 89 ILE A O 1
ATOM 687 N N . ALA A 1 90 ? -17.026 -7.858 -2.428 1.00 91.38 90 ALA A N 1
ATOM 688 C CA . ALA A 1 90 ? -17.482 -7.637 -3.796 1.00 91.38 90 ALA A CA 1
ATOM 689 C C . ALA A 1 90 ? -16.499 -8.230 -4.817 1.00 91.38 90 ALA A C 1
ATOM 691 O O . ALA A 1 90 ? -16.926 -8.982 -5.689 1.00 91.38 90 ALA A O 1
ATOM 692 N N . ILE A 1 91 ? -15.190 -7.986 -4.663 1.00 89.50 91 ILE A N 1
ATOM 693 C CA . ILE A 1 91 ? -14.140 -8.589 -5.506 1.00 89.50 91 ILE A CA 1
ATOM 694 C C . ILE A 1 91 ? -14.188 -10.121 -5.426 1.00 89.50 91 ILE A C 1
ATOM 696 O O . ILE A 1 91 ? -14.046 -10.797 -6.445 1.00 89.50 91 ILE A O 1
ATOM 700 N N . ALA A 1 92 ? -14.437 -10.683 -4.238 1.00 87.06 92 ALA A N 1
ATOM 701 C CA . ALA A 1 92 ? -14.534 -12.129 -4.060 1.00 87.06 92 ALA A CA 1
ATOM 702 C C . ALA A 1 92 ? -15.738 -12.763 -4.784 1.00 87.06 92 ALA A C 1
ATOM 704 O O . ALA A 1 92 ? -15.654 -13.926 -5.185 1.00 87.06 92 ALA A O 1
ATOM 705 N N . LEU A 1 93 ? -16.821 -12.005 -4.992 1.00 88.50 93 LEU A N 1
ATOM 706 C CA . LEU A 1 93 ? -18.017 -12.459 -5.708 1.00 88.50 93 LEU A CA 1
ATOM 707 C C . LEU A 1 93 ? -17.869 -12.403 -7.228 1.00 88.50 93 LEU A C 1
ATOM 709 O O . LEU A 1 93 ? -18.606 -13.103 -7.924 1.00 88.50 93 LEU A O 1
ATOM 713 N N . VAL A 1 94 ? -16.942 -11.596 -7.755 1.00 87.12 94 VAL A N 1
ATOM 714 C CA . VAL A 1 94 ? -16.789 -11.451 -9.204 1.00 87.12 94 VAL A CA 1
ATOM 715 C C . VAL A 1 94 ? -16.393 -12.801 -9.829 1.00 87.12 94 VAL A C 1
ATOM 717 O O . VAL A 1 94 ? -15.383 -13.411 -9.432 1.00 87.12 94 VAL A O 1
ATOM 720 N N . PRO A 1 95 ? -17.160 -13.292 -10.825 1.00 80.06 95 PRO A N 1
ATOM 721 C CA . PRO A 1 95 ? -16.782 -14.464 -11.599 1.00 80.06 95 PRO A CA 1
ATOM 722 C C . PRO A 1 95 ? -15.476 -14.191 -12.353 1.00 80.06 95 PRO A C 1
ATOM 724 O O . PRO A 1 95 ? -15.417 -13.376 -13.271 1.00 80.06 95 PRO A O 1
ATOM 727 N N . ALA A 1 96 ? -14.401 -14.871 -11.958 1.00 75.19 96 ALA A N 1
ATOM 728 C CA . ALA A 1 96 ? -13.080 -14.703 -12.557 1.00 75.19 96 ALA A CA 1
ATOM 729 C C . ALA A 1 96 ? -12.917 -15.607 -13.796 1.00 75.19 96 ALA A C 1
ATOM 731 O O . ALA A 1 96 ? -12.171 -16.597 -13.764 1.00 75.19 96 ALA A O 1
ATOM 732 N N . SER A 1 97 ? -13.662 -15.291 -14.862 1.00 78.69 97 SER A N 1
ATOM 733 C CA . SER A 1 97 ? -13.589 -15.937 -16.182 1.00 78.69 97 SER A CA 1
ATOM 734 C C . SER A 1 97 ? -12.927 -15.032 -17.228 1.00 78.69 97 SER A C 1
ATOM 736 O O . SER A 1 97 ? -13.092 -13.813 -17.198 1.00 78.69 97 SER A O 1
ATOM 738 N N . GLY A 1 98 ? -12.205 -15.628 -18.184 1.00 81.62 98 GLY A N 1
ATOM 739 C CA . GLY A 1 98 ? -11.584 -14.901 -19.298 1.00 81.62 98 GLY A CA 1
ATOM 740 C C . GLY A 1 98 ? -10.547 -13.865 -18.844 1.00 81.62 98 GLY A C 1
ATOM 741 O O . GLY A 1 98 ? -9.695 -14.165 -18.009 1.00 81.62 98 GLY A O 1
ATOM 742 N N . ALA A 1 99 ? -10.642 -12.642 -19.376 1.00 81.00 99 ALA A N 1
ATOM 743 C CA . ALA A 1 99 ? -9.718 -11.531 -19.108 1.00 81.00 99 ALA A CA 1
ATOM 744 C C . ALA A 1 99 ? -9.653 -11.097 -17.628 1.00 81.00 99 ALA A C 1
ATOM 746 O O . ALA A 1 99 ? -8.700 -10.443 -17.216 1.00 81.00 99 ALA A O 1
ATOM 747 N N . LEU A 1 100 ? -10.636 -11.487 -16.809 1.00 82.44 100 LEU A N 1
ATOM 748 C CA . LEU A 1 100 ? -10.687 -11.184 -15.377 1.00 82.44 100 LEU A CA 1
ATOM 749 C C . LEU A 1 100 ? -10.119 -12.315 -14.503 1.00 82.44 100 LEU A C 1
ATOM 751 O O . LEU A 1 100 ? -10.380 -12.364 -13.301 1.00 82.44 100 LEU A O 1
ATOM 755 N N . SER A 1 101 ? -9.338 -13.237 -15.073 1.00 83.75 101 SER A N 1
ATOM 756 C CA . SER A 1 101 ? -8.713 -14.346 -14.335 1.00 83.75 101 SER A CA 1
ATOM 757 C C . SER A 1 101 ? -7.841 -13.869 -13.166 1.00 83.75 101 SER A C 1
ATOM 759 O O . SER A 1 101 ? -7.827 -14.519 -12.119 1.00 83.75 101 SER A O 1
ATOM 761 N N . VAL A 1 102 ? -7.205 -12.698 -13.292 1.00 84.12 102 VAL A N 1
ATOM 762 C CA . VAL A 1 102 ? -6.401 -12.058 -12.234 1.00 84.12 102 VAL A CA 1
ATOM 763 C C . VAL A 1 102 ? -7.244 -11.720 -10.995 1.00 84.12 102 VAL A C 1
ATOM 765 O O . VAL A 1 102 ? -6.747 -11.815 -9.873 1.00 84.12 102 VAL A O 1
ATOM 768 N N . LEU A 1 103 ? -8.548 -11.440 -11.145 1.00 84.00 103 LEU A N 1
ATOM 769 C CA . LEU A 1 103 ? -9.453 -11.210 -10.006 1.00 84.00 103 LEU A CA 1
ATOM 770 C C . LEU A 1 103 ? -9.573 -12.427 -9.084 1.00 84.00 103 LEU A C 1
ATOM 772 O O . LEU A 1 103 ? -9.877 -12.275 -7.903 1.00 84.00 103 LEU A O 1
ATOM 776 N N . ARG A 1 104 ? -9.271 -13.632 -9.585 1.00 82.12 104 ARG A N 1
ATOM 777 C CA . ARG A 1 104 ? -9.188 -14.834 -8.750 1.00 82.12 104 ARG A CA 1
ATOM 778 C C . ARG A 1 104 ? -8.076 -14.721 -7.714 1.00 82.12 104 ARG A C 1
ATOM 780 O O . ARG A 1 104 ? -8.296 -15.104 -6.571 1.00 82.12 104 ARG A O 1
ATOM 787 N N . ALA A 1 105 ? -6.919 -14.184 -8.100 1.00 83.69 105 ALA A N 1
ATOM 788 C CA . ALA A 1 105 ? -5.794 -14.001 -7.189 1.00 83.69 105 ALA A CA 1
ATOM 789 C C . ALA A 1 105 ? -6.134 -12.962 -6.113 1.00 83.69 105 ALA A C 1
ATOM 791 O O . ALA A 1 105 ? -5.878 -13.195 -4.937 1.00 83.69 105 ALA A O 1
ATOM 792 N N . PHE A 1 106 ? -6.827 -11.879 -6.484 1.00 86.19 106 PHE A N 1
ATOM 793 C CA . PHE A 1 106 ? -7.265 -10.846 -5.540 1.00 86.19 106 PHE A CA 1
ATOM 794 C C . PHE A 1 106 ? -8.261 -11.332 -4.477 1.00 86.19 106 PHE A C 1
ATOM 796 O O . PHE A 1 106 ? -8.469 -10.639 -3.485 1.00 86.19 106 PHE A O 1
ATOM 803 N N . ARG A 1 107 ? -8.826 -12.539 -4.594 1.00 83.50 107 ARG A N 1
ATOM 804 C CA . ARG A 1 107 ? -9.636 -13.139 -3.519 1.00 83.50 107 ARG A CA 1
ATOM 805 C C . ARG A 1 107 ? -8.845 -13.314 -2.224 1.00 83.50 107 ARG A C 1
ATOM 807 O O . ARG A 1 107 ? -9.446 -13.236 -1.157 1.00 83.50 107 ARG A O 1
ATOM 814 N N . VAL A 1 108 ? -7.515 -13.454 -2.298 1.00 85.56 108 VAL A N 1
ATOM 815 C CA . VAL A 1 108 ? -6.626 -13.458 -1.118 1.00 85.56 108 VAL A CA 1
ATOM 816 C C . VAL A 1 108 ? -6.760 -12.184 -0.285 1.00 85.56 108 VAL A C 1
ATOM 818 O O . VAL A 1 108 ? -6.608 -12.228 0.934 1.00 85.56 108 VAL A O 1
ATOM 821 N N . LEU A 1 109 ? -7.133 -11.057 -0.906 1.00 87.75 109 LEU A N 1
ATOM 822 C CA . LEU A 1 109 ? -7.337 -9.793 -0.201 1.00 87.75 109 LEU A CA 1
ATOM 823 C C . LEU A 1 109 ? -8.447 -9.889 0.850 1.00 87.75 109 LEU A C 1
ATOM 825 O O . LEU A 1 109 ? -8.450 -9.100 1.788 1.00 87.75 109 LEU A O 1
ATOM 829 N N . ARG A 1 110 ? -9.352 -10.878 0.775 1.00 84.62 110 ARG A N 1
ATOM 830 C CA . ARG A 1 110 ? -10.348 -11.095 1.836 1.00 84.62 110 ARG A CA 1
ATOM 831 C C . ARG A 1 110 ? -9.771 -11.483 3.180 1.00 84.62 110 ARG A C 1
ATOM 833 O O . ARG A 1 110 ? -10.413 -11.220 4.191 1.00 84.62 110 ARG A O 1
ATOM 840 N N . LEU A 1 111 ? -8.546 -11.998 3.211 1.00 84.81 111 LEU A N 1
ATOM 841 C CA . LEU A 1 111 ? -7.825 -12.227 4.460 1.00 84.81 111 LEU A CA 1
ATOM 842 C C . LEU A 1 111 ? -7.488 -10.914 5.173 1.00 84.81 111 LEU A C 1
ATOM 844 O O . LEU A 1 111 ? -7.424 -10.879 6.401 1.00 84.81 111 LEU A O 1
ATOM 848 N N . LEU A 1 112 ? -7.379 -9.805 4.434 1.00 87.94 112 LEU A N 1
ATOM 849 C CA . LEU A 1 112 ? -7.177 -8.482 5.018 1.00 87.94 112 LEU A CA 1
ATOM 850 C C . LEU A 1 112 ? -8.386 -8.012 5.838 1.00 87.94 112 LEU A C 1
ATOM 852 O O . LEU A 1 112 ? -8.240 -7.095 6.641 1.00 87.94 112 LEU A O 1
ATOM 856 N N . ARG A 1 113 ? -9.558 -8.661 5.736 1.00 84.12 113 ARG A N 1
ATOM 857 C CA . ARG A 1 113 ? -10.662 -8.431 6.685 1.00 84.12 113 ARG A CA 1
ATOM 858 C C . ARG A 1 113 ? -10.281 -8.738 8.130 1.00 84.12 113 ARG A C 1
ATOM 860 O O . ARG A 1 113 ? -10.937 -8.258 9.044 1.00 84.12 113 ARG A O 1
ATOM 867 N N . LEU A 1 114 ? -9.217 -9.501 8.377 1.00 84.88 114 LEU A N 1
ATOM 868 C CA . LEU A 1 114 ? -8.680 -9.648 9.729 1.00 84.88 114 LEU A CA 1
ATOM 869 C C . LEU A 1 114 ? -8.291 -8.281 10.323 1.00 84.88 114 LEU A C 1
ATOM 871 O O . LEU A 1 114 ? -8.540 -8.024 11.499 1.00 84.88 114 LEU A O 1
ATOM 875 N N . ILE A 1 115 ? -7.758 -7.382 9.488 1.00 86.81 115 ILE A N 1
ATOM 876 C CA . ILE A 1 115 ? -7.383 -6.018 9.875 1.00 86.81 115 ILE A CA 1
ATOM 877 C C . ILE A 1 115 ? -8.624 -5.220 10.266 1.00 86.81 115 ILE A C 1
ATOM 879 O O . ILE A 1 115 ? -8.633 -4.534 11.285 1.00 86.81 115 ILE A O 1
ATOM 883 N N . SER A 1 116 ? -9.686 -5.325 9.470 1.00 82.06 116 SER A N 1
ATOM 884 C CA . SER A 1 116 ? -10.935 -4.627 9.739 1.00 82.06 116 SER A CA 1
ATOM 885 C C . SER A 1 116 ? -11.743 -5.282 10.850 1.00 82.06 116 SER A C 1
ATOM 887 O O . SER A 1 116 ? -12.597 -4.606 11.390 1.00 82.06 116 SER A O 1
ATOM 889 N N . LEU A 1 117 ? -11.537 -6.538 11.241 1.00 79.38 117 LEU A N 1
ATOM 890 C CA . LEU A 1 117 ? -12.292 -7.130 12.352 1.00 79.38 117 LEU A CA 1
ATOM 891 C C . LEU A 1 117 ? -11.639 -6.886 13.710 1.00 79.38 117 LEU A C 1
ATOM 893 O O . LEU A 1 117 ? -12.339 -6.709 14.706 1.00 79.38 117 LEU A O 1
ATOM 897 N N . ILE A 1 118 ? -10.307 -6.888 13.752 1.00 83.31 118 ILE A N 1
ATOM 898 C CA . ILE A 1 118 ? -9.538 -6.805 14.988 1.00 83.31 118 ILE A CA 1
ATOM 899 C C . ILE A 1 118 ? -9.245 -5.330 15.301 1.00 83.31 118 ILE A C 1
ATOM 901 O O . ILE A 1 118 ? -8.480 -4.695 14.573 1.00 83.31 118 ILE A O 1
ATOM 905 N N . PRO A 1 119 ? -9.784 -4.765 16.403 1.00 81.31 119 PRO A N 1
ATOM 906 C CA . PRO A 1 119 ? -9.591 -3.353 16.725 1.00 81.31 119 PRO A CA 1
ATOM 907 C C . PRO A 1 119 ? -8.119 -2.946 16.824 1.00 81.31 119 PRO A C 1
ATOM 909 O O . PRO A 1 119 ? -7.759 -1.889 16.320 1.00 81.31 119 PRO A O 1
ATOM 912 N N . SER A 1 120 ? -7.252 -3.783 17.404 1.00 85.12 120 SER A N 1
ATOM 913 C CA . SER A 1 120 ? -5.816 -3.485 17.498 1.00 85.12 120 SER A CA 1
ATOM 914 C C . SER A 1 120 ? -5.152 -3.343 16.124 1.00 85.12 120 SER A C 1
ATOM 916 O O . SER A 1 120 ? -4.342 -2.442 15.937 1.00 85.12 120 SER A O 1
ATOM 918 N N . MET A 1 121 ? -5.543 -4.149 15.133 1.00 87.12 121 MET A N 1
ATOM 919 C CA . MET A 1 121 ? -5.034 -4.029 13.762 1.00 87.12 121 MET A CA 1
ATOM 920 C C . MET A 1 121 ? -5.527 -2.747 13.086 1.00 87.12 121 MET A C 1
ATOM 922 O O . MET A 1 121 ? -4.750 -2.081 12.400 1.00 87.12 121 MET A O 1
ATOM 926 N N . ARG A 1 122 ? -6.786 -2.352 13.329 1.00 88.75 122 ARG A N 1
ATOM 927 C CA . ARG A 1 122 ? -7.314 -1.057 12.869 1.00 88.75 122 ARG A CA 1
ATOM 928 C C . ARG A 1 122 ? -6.519 0.113 13.434 1.00 88.75 122 ARG A C 1
ATOM 930 O O . ARG A 1 122 ? -6.261 1.059 12.702 1.00 88.75 122 ARG A O 1
ATOM 937 N N . TRP A 1 123 ? -6.139 0.051 14.710 1.00 85.31 123 TRP A N 1
ATOM 938 C CA . TRP A 1 123 ? -5.310 1.076 15.349 1.00 85.31 123 TRP A CA 1
ATOM 939 C C . TRP A 1 123 ? -3.926 1.165 14.709 1.00 85.31 123 TRP A C 1
ATOM 941 O O . TRP A 1 123 ? -3.494 2.260 14.362 1.00 85.31 123 TRP A O 1
ATOM 951 N N . VAL A 1 124 ? -3.267 0.025 14.478 1.00 88.12 124 VAL A N 1
ATOM 952 C CA . VAL A 1 124 ? -1.950 -0.025 13.823 1.00 88.12 124 VAL A CA 1
ATOM 953 C C . VAL A 1 124 ? -2.012 0.569 12.413 1.00 88.12 124 VAL A C 1
ATOM 955 O O . VAL A 1 124 ? -1.273 1.497 12.095 1.00 88.12 124 VAL A O 1
ATOM 958 N N . VAL A 1 125 ? -2.930 0.084 11.572 1.00 90.12 125 VAL A N 1
ATOM 959 C CA . VAL A 1 125 ? -3.084 0.577 10.193 1.00 90.12 125 VAL A CA 1
ATOM 960 C C . VAL A 1 125 ? -3.556 2.029 10.168 1.00 90.12 125 VAL A C 1
ATOM 962 O O . VAL A 1 125 ? -3.070 2.817 9.363 1.00 90.12 125 VAL A O 1
ATOM 965 N N . GLY A 1 126 ? -4.458 2.408 11.072 1.00 87.56 126 GLY A N 1
ATOM 966 C CA . GLY A 1 126 ? -4.905 3.786 11.245 1.00 87.56 126 GLY A CA 1
ATOM 967 C C . GLY A 1 126 ? -3.755 4.727 11.592 1.00 87.56 126 GLY A C 1
ATOM 968 O O . GLY A 1 126 ? -3.680 5.804 11.015 1.00 87.56 126 GLY A O 1
ATOM 969 N N . GLY A 1 127 ? -2.825 4.302 12.453 1.00 84.81 127 GLY A N 1
ATOM 970 C CA . GLY A 1 127 ? -1.608 5.051 12.772 1.00 84.81 127 GLY A CA 1
ATOM 971 C C . GLY A 1 127 ? -0.705 5.253 11.554 1.00 84.81 127 GLY A C 1
ATOM 972 O O . GLY A 1 127 ? -0.290 6.377 11.280 1.00 84.81 127 GLY A O 1
ATOM 973 N N . PHE A 1 128 ? -0.476 4.198 10.762 1.00 86.00 128 PHE A N 1
ATOM 974 C CA . PHE A 1 128 ? 0.274 4.312 9.505 1.00 86.00 128 PHE A CA 1
ATOM 975 C C . PHE A 1 128 ? -0.392 5.273 8.517 1.00 86.00 128 PHE A C 1
ATOM 977 O O . PHE A 1 128 ? 0.270 6.147 7.964 1.00 86.00 128 PHE A O 1
ATOM 984 N N . LEU A 1 129 ? -1.706 5.148 8.316 1.00 88.38 129 LEU A N 1
ATOM 985 C CA . LEU A 1 129 ? -2.454 6.024 7.414 1.00 88.38 129 LEU A CA 1
ATOM 986 C C . LEU A 1 129 ? -2.502 7.471 7.924 1.00 88.38 129 LEU A C 1
ATOM 988 O O . LEU A 1 129 ? -2.430 8.391 7.118 1.00 88.38 129 LEU A O 1
ATOM 992 N N . ALA A 1 130 ? -2.572 7.688 9.238 1.00 85.19 130 ALA A N 1
ATOM 993 C CA . ALA A 1 130 ? -2.538 9.015 9.851 1.00 85.19 130 ALA A CA 1
ATOM 994 C C . ALA A 1 130 ? -1.161 9.694 9.741 1.00 85.19 130 ALA A C 1
ATOM 996 O O . ALA A 1 130 ? -1.083 10.920 9.789 1.00 85.19 130 ALA A O 1
ATOM 997 N N . ALA A 1 131 ? -0.086 8.924 9.545 1.00 84.00 131 ALA A N 1
ATOM 998 C CA . ALA A 1 131 ? 1.251 9.459 9.292 1.00 84.00 131 ALA A CA 1
ATOM 999 C C . ALA A 1 131 ? 1.453 9.940 7.841 1.00 84.00 131 ALA A C 1
ATOM 1001 O O . ALA A 1 131 ? 2.378 10.708 7.578 1.00 84.00 131 ALA A O 1
ATOM 1002 N N . ILE A 1 132 ? 0.590 9.537 6.897 1.00 87.81 132 ILE A N 1
ATOM 1003 C CA . ILE A 1 132 ? 0.710 9.922 5.480 1.00 87.81 132 ILE A CA 1
ATOM 1004 C C . ILE A 1 132 ? 0.419 11.420 5.248 1.00 87.81 132 ILE A C 1
ATOM 1006 O O . ILE A 1 132 ? 1.237 12.064 4.589 1.00 87.81 132 ILE A O 1
ATOM 1010 N N . PRO A 1 133 ? -0.682 12.024 5.754 1.00 87.44 133 PRO A N 1
ATOM 1011 C CA . PRO A 1 133 ? -1.001 13.426 5.476 1.00 87.44 133 PRO A CA 1
ATOM 1012 C C . PRO A 1 133 ? 0.100 14.425 5.862 1.00 87.44 133 PRO A C 1
ATOM 1014 O O . PRO A 1 133 ? 0.437 15.244 5.002 1.00 87.44 133 PRO A O 1
ATOM 1017 N N . PRO A 1 134 ? 0.725 14.348 7.061 1.00 82.88 134 PRO A N 1
ATOM 1018 C CA . PRO A 1 134 ? 1.843 15.225 7.426 1.00 82.88 134 PRO A CA 1
ATOM 1019 C C . PRO A 1 134 ? 3.015 15.175 6.436 1.00 82.88 134 PRO A C 1
ATOM 1021 O O . PRO A 1 134 ? 3.736 16.154 6.274 1.00 82.88 134 PRO A O 1
ATOM 1024 N N . MET A 1 135 ? 3.186 14.046 5.747 1.00 86.69 135 MET A N 1
ATOM 1025 C CA . MET A 1 135 ? 4.285 13.793 4.816 1.00 86.69 135 MET A CA 1
ATOM 1026 C C . MET A 1 135 ? 3.905 13.959 3.340 1.00 86.69 135 MET A C 1
ATOM 1028 O O . MET A 1 135 ? 4.754 13.805 2.460 1.00 86.69 135 MET A O 1
ATOM 1032 N N . SER A 1 136 ? 2.640 14.274 3.048 1.00 89.38 136 SER A N 1
ATOM 1033 C CA . SER A 1 136 ? 2.106 14.325 1.681 1.00 89.38 136 SER A CA 1
ATOM 1034 C C . SER A 1 136 ? 2.875 15.285 0.768 1.00 89.38 136 SER A C 1
ATOM 1036 O O . SER A 1 136 ? 3.093 14.968 -0.398 1.00 89.38 136 SER A O 1
ATOM 1038 N N . THR A 1 137 ? 3.368 16.407 1.299 1.00 89.62 137 THR A N 1
ATOM 1039 C CA . THR A 1 137 ? 4.191 17.373 0.557 1.00 89.62 137 THR A CA 1
ATOM 1040 C C . THR A 1 137 ? 5.514 16.771 0.085 1.00 89.62 137 THR A C 1
ATOM 1042 O O . THR A 1 137 ? 5.891 16.933 -1.075 1.00 89.62 137 THR A O 1
ATOM 1045 N N . VAL A 1 138 ? 6.218 16.046 0.962 1.00 90.38 138 VAL A N 1
ATOM 1046 C CA . VAL A 1 138 ? 7.492 15.392 0.618 1.00 90.38 138 VAL A CA 1
ATOM 1047 C C . VAL A 1 138 ? 7.243 14.247 -0.360 1.00 90.38 138 VAL A C 1
ATOM 1049 O O . VAL A 1 138 ? 7.961 14.115 -1.348 1.00 90.38 138 VAL A O 1
ATOM 1052 N N . LEU A 1 139 ? 6.185 13.462 -0.136 1.00 91.38 139 LEU A N 1
ATOM 1053 C CA . LEU A 1 139 ? 5.782 12.393 -1.046 1.00 91.38 139 LEU A CA 1
ATOM 1054 C C . LEU A 1 139 ? 5.467 12.932 -2.450 1.00 91.38 139 LEU A C 1
ATOM 1056 O O . LEU A 1 139 ? 5.916 12.361 -3.440 1.00 91.38 139 LEU A O 1
ATOM 1060 N N . LEU A 1 140 ? 4.748 14.054 -2.543 1.00 93.38 140 LEU A N 1
ATOM 1061 C CA . LEU A 1 140 ? 4.440 14.710 -3.813 1.00 93.38 140 LEU A CA 1
ATOM 1062 C C . LEU A 1 140 ? 5.710 15.181 -4.531 1.00 93.38 140 LEU A C 1
ATOM 1064 O O . LEU A 1 140 ? 5.829 15.002 -5.742 1.00 93.38 140 LEU A O 1
ATOM 1068 N N . LEU A 1 141 ? 6.674 15.737 -3.791 1.00 92.62 141 LEU A N 1
ATOM 1069 C CA . LEU A 1 141 ? 7.967 16.133 -4.344 1.00 92.62 141 LEU A CA 1
ATOM 1070 C C . LEU A 1 141 ? 8.740 14.923 -4.895 1.00 92.62 141 LEU A C 1
ATOM 1072 O O . LEU A 1 141 ? 9.257 14.997 -6.008 1.00 92.62 141 LEU A O 1
ATOM 1076 N N . ILE A 1 142 ? 8.772 13.801 -4.165 1.00 93.75 142 ILE A N 1
ATOM 1077 C CA . ILE A 1 142 ? 9.400 12.553 -4.633 1.00 93.75 142 ILE A CA 1
ATOM 1078 C C . ILE A 1 142 ? 8.725 12.067 -5.918 1.00 93.75 142 ILE A C 1
ATOM 1080 O O . ILE A 1 142 ? 9.418 11.788 -6.893 1.00 93.75 142 ILE A O 1
ATOM 1084 N N . VAL A 1 143 ? 7.389 12.014 -5.958 1.00 95.56 143 VAL A N 1
ATOM 1085 C CA . VAL A 1 143 ? 6.634 11.593 -7.152 1.00 95.56 143 VAL A CA 1
ATOM 1086 C C . VAL A 1 143 ? 6.930 12.498 -8.351 1.00 95.56 143 VAL A C 1
ATOM 1088 O O . VAL A 1 143 ? 7.128 12.000 -9.459 1.00 95.56 143 VAL A O 1
ATOM 1091 N N . LEU A 1 144 ? 7.013 13.816 -8.143 1.00 96.44 144 LEU A N 1
ATOM 1092 C CA . LEU A 1 144 ? 7.357 14.769 -9.199 1.00 96.44 144 LEU A CA 1
ATOM 1093 C C . LEU A 1 144 ? 8.775 14.534 -9.737 1.00 96.44 144 LEU A C 1
ATOM 1095 O O . LEU A 1 144 ? 8.962 14.471 -10.952 1.00 96.44 144 LEU A O 1
ATOM 1099 N N . ILE A 1 145 ? 9.760 14.372 -8.850 1.00 96.00 145 ILE A N 1
ATOM 1100 C CA . ILE A 1 145 ? 11.150 14.078 -9.230 1.00 96.00 145 ILE A CA 1
ATOM 1101 C C . ILE A 1 145 ? 11.211 12.765 -10.011 1.00 96.00 145 ILE A C 1
ATOM 1103 O O . ILE A 1 145 ? 11.806 12.726 -11.084 1.00 96.00 145 ILE A O 1
ATOM 1107 N N . PHE A 1 146 ? 10.542 11.716 -9.527 1.00 97.25 146 PHE A N 1
ATOM 1108 C CA . PHE A 1 146 ? 10.438 10.433 -10.221 1.00 97.25 146 PHE A CA 1
ATOM 1109 C C . PHE A 1 146 ? 9.879 10.587 -11.631 1.00 97.25 146 PHE A C 1
ATOM 1111 O O . PHE A 1 146 ? 10.449 10.049 -12.574 1.00 97.25 146 PHE A O 1
ATOM 1118 N N . TYR A 1 147 ? 8.793 11.341 -11.791 1.00 97.94 147 TYR A N 1
ATOM 1119 C CA . TYR A 1 147 ? 8.181 11.556 -13.097 1.00 97.94 147 TYR A CA 1
ATOM 1120 C C . TYR A 1 147 ? 9.116 12.306 -14.056 1.00 97.94 147 TYR A C 1
ATOM 1122 O O . TYR A 1 147 ? 9.308 11.871 -15.192 1.00 97.94 147 TYR A O 1
ATOM 1130 N N . VAL A 1 148 ? 9.746 13.392 -13.594 1.00 98.19 148 VAL A N 1
ATOM 1131 C CA . VAL A 1 148 ? 10.703 14.170 -14.398 1.00 98.19 148 VAL A CA 1
ATOM 1132 C C . VAL A 1 148 ? 11.880 13.298 -14.833 1.00 98.19 148 VAL A C 1
ATOM 1134 O O . VAL A 1 148 ? 12.209 13.262 -16.019 1.00 98.19 148 VAL A O 1
ATOM 1137 N N . PHE A 1 149 ? 12.478 12.549 -13.905 1.00 98.19 149 PHE A N 1
ATOM 1138 C CA . PHE A 1 149 ? 13.594 11.660 -14.216 1.00 98.19 149 PHE A CA 1
ATOM 1139 C C . PHE A 1 149 ? 13.184 10.474 -15.085 1.00 98.19 149 PHE A C 1
ATOM 1141 O O . PHE A 1 149 ? 13.977 10.051 -15.923 1.00 98.19 149 PHE A O 1
ATOM 1148 N N . ALA A 1 150 ? 11.962 9.956 -14.949 1.00 98.25 150 ALA A N 1
ATOM 1149 C CA . ALA A 1 150 ? 11.474 8.871 -15.792 1.00 98.25 150 ALA A CA 1
ATOM 1150 C C . ALA A 1 150 ? 11.320 9.329 -17.242 1.00 98.25 150 ALA A C 1
ATOM 1152 O O . ALA A 1 150 ? 11.790 8.647 -18.152 1.00 98.25 150 ALA A O 1
ATOM 1153 N N . VAL A 1 151 ? 10.738 10.512 -17.464 1.00 98.31 151 VAL A N 1
ATOM 1154 C CA . VAL A 1 151 ? 10.640 11.112 -18.802 1.00 98.31 151 VAL A CA 1
ATOM 1155 C C . VAL A 1 151 ? 12.031 11.407 -19.365 1.00 98.31 151 VAL A C 1
ATOM 1157 O O . VAL A 1 151 ? 12.303 11.055 -20.512 1.00 98.31 151 VAL A O 1
ATOM 1160 N N . LEU A 1 152 ? 12.922 12.000 -18.564 1.00 97.81 152 LEU A N 1
ATOM 1161 C CA . LEU A 1 152 ? 14.292 12.312 -18.977 1.00 97.81 152 LEU A CA 1
ATOM 1162 C C . LEU A 1 152 ? 15.066 11.049 -19.374 1.00 97.81 152 LEU A C 1
ATOM 1164 O O . LEU A 1 152 ? 15.637 11.000 -20.458 1.00 97.81 152 LEU A O 1
ATOM 1168 N N . SER A 1 153 ? 15.031 10.010 -18.538 1.00 97.44 153 SER A N 1
ATOM 1169 C CA . SER A 1 153 ? 15.746 8.752 -18.783 1.00 97.44 153 SER A CA 1
ATOM 1170 C C . SER A 1 153 ? 15.187 8.013 -19.996 1.00 97.44 153 SER A C 1
ATOM 1172 O O . SER A 1 153 ? 15.960 7.531 -20.817 1.00 97.44 153 SER A O 1
ATOM 1174 N N . THR A 1 154 ? 13.859 8.013 -20.174 1.00 97.94 154 THR A N 1
ATOM 1175 C CA . THR A 1 154 ? 13.224 7.437 -21.372 1.00 97.94 154 THR A CA 1
ATOM 1176 C C . THR A 1 154 ? 13.705 8.141 -22.640 1.00 97.94 154 THR A C 1
ATOM 1178 O O . THR A 1 154 ? 14.011 7.503 -23.642 1.00 97.94 154 THR A O 1
ATOM 1181 N N . LYS A 1 155 ? 13.789 9.478 -22.615 1.00 97.00 155 LYS A N 1
ATOM 1182 C CA . LYS A 1 155 ? 14.193 10.271 -23.782 1.00 97.00 155 LYS A CA 1
ATOM 1183 C C . LYS A 1 155 ? 15.685 10.196 -24.086 1.00 97.00 155 LYS A C 1
ATOM 1185 O O . LYS A 1 155 ? 16.038 10.247 -25.258 1.00 97.00 155 LYS A O 1
ATOM 1190 N N . LEU A 1 156 ? 16.530 10.110 -23.062 1.00 96.00 156 LEU A N 1
ATOM 1191 C CA . LEU A 1 156 ? 17.981 10.073 -23.232 1.00 96.00 156 LEU A CA 1
ATOM 1192 C C . LEU A 1 156 ? 18.505 8.668 -23.528 1.00 96.00 156 LEU A C 1
ATOM 1194 O O . LEU A 1 156 ? 19.417 8.539 -24.331 1.00 96.00 156 LEU A O 1
ATOM 1198 N N . PHE A 1 157 ? 17.946 7.637 -22.890 1.00 96.50 157 PHE A N 1
ATOM 1199 C CA . PHE A 1 157 ? 18.538 6.295 -22.883 1.00 96.50 157 PHE A CA 1
ATOM 1200 C C . PHE A 1 157 ? 17.628 5.215 -23.475 1.00 96.50 157 PHE A C 1
ATOM 1202 O O . PHE A 1 157 ? 18.100 4.115 -23.743 1.00 96.50 157 PHE A O 1
ATOM 1209 N N . GLY A 1 158 ? 16.342 5.495 -23.709 1.00 94.00 158 GLY A N 1
ATOM 1210 C CA . GLY A 1 158 ? 15.367 4.471 -24.099 1.00 94.00 158 GLY A CA 1
ATOM 1211 C C . GLY A 1 158 ? 15.580 3.832 -25.472 1.00 94.00 158 GLY A C 1
ATOM 1212 O O . GLY A 1 158 ? 15.012 2.777 -25.726 1.00 94.00 158 GLY A O 1
ATOM 1213 N N . MET A 1 159 ? 16.395 4.429 -26.348 1.00 92.00 159 MET A N 1
ATOM 1214 C CA . MET A 1 159 ? 16.742 3.811 -27.637 1.00 92.00 159 MET A CA 1
ATOM 1215 C C . MET A 1 159 ? 17.791 2.702 -27.500 1.00 92.00 159 MET A C 1
ATOM 1217 O O . MET A 1 159 ? 17.708 1.708 -28.213 1.00 92.00 159 MET A O 1
ATOM 1221 N N . ASP A 1 160 ? 18.740 2.853 -26.573 1.00 90.56 160 ASP A N 1
ATOM 1222 C CA . ASP A 1 160 ? 19.891 1.949 -26.437 1.00 90.56 160 ASP A CA 1
ATOM 1223 C C . ASP A 1 160 ? 19.799 1.043 -25.199 1.00 90.56 160 ASP A C 1
ATOM 1225 O O . ASP A 1 160 ? 20.612 0.137 -25.024 1.00 90.56 160 ASP A O 1
ATOM 1229 N N . GLN A 1 161 ? 18.838 1.298 -24.304 1.00 92.88 161 GLN A N 1
ATOM 1230 C CA . GLN A 1 161 ? 18.734 0.644 -23.000 1.00 92.88 161 GLN A CA 1
ATOM 1231 C C . GLN A 1 161 ? 17.295 0.185 -22.729 1.00 92.88 161 GLN A C 1
ATOM 1233 O O . GLN A 1 161 ? 16.417 1.001 -22.448 1.00 92.88 161 GLN A O 1
ATOM 1238 N N . GLU A 1 162 ? 17.070 -1.134 -22.705 1.00 93.25 162 GLU A N 1
ATOM 1239 C CA . GLU A 1 162 ? 15.755 -1.760 -22.445 1.00 93.25 162 GLU A CA 1
ATOM 1240 C C . GLU A 1 162 ? 15.125 -1.273 -21.126 1.00 93.25 162 GLU A C 1
ATOM 1242 O O . GLU A 1 162 ? 13.932 -0.983 -21.038 1.00 93.25 162 GLU A O 1
ATOM 1247 N N . ARG A 1 163 ? 15.962 -1.067 -20.101 1.00 94.12 163 ARG A N 1
ATOM 1248 C CA . ARG A 1 163 ? 15.559 -0.548 -18.781 1.00 94.12 163 ARG A CA 1
ATOM 1249 C C . ARG A 1 163 ? 14.925 0.846 -18.825 1.00 94.12 163 ARG A C 1
ATOM 1251 O O . ARG A 1 163 ? 14.277 1.240 -17.854 1.00 94.12 163 ARG A O 1
ATOM 1258 N N . PHE A 1 164 ? 15.105 1.576 -19.923 1.00 97.12 164 PHE A N 1
ATOM 1259 C CA . PHE A 1 164 ? 14.565 2.913 -20.142 1.00 97.12 164 PHE A CA 1
ATOM 1260 C C . PHE A 1 164 ? 13.699 3.012 -21.409 1.00 97.12 164 PHE A C 1
ATOM 1262 O O . PHE A 1 164 ? 13.308 4.114 -21.778 1.00 97.12 164 PHE A O 1
ATOM 1269 N N . GLU A 1 165 ? 13.359 1.895 -22.066 1.00 97.06 165 GLU A N 1
ATOM 1270 C CA . GLU A 1 165 ? 12.620 1.888 -23.343 1.00 97.06 165 GLU A CA 1
ATOM 1271 C C . GLU A 1 165 ? 11.255 2.583 -23.233 1.00 97.06 165 GLU A C 1
ATOM 1273 O O . GLU A 1 165 ? 10.833 3.348 -24.103 1.00 97.06 165 GLU A O 1
ATOM 1278 N N . THR A 1 166 ? 10.559 2.347 -22.121 1.00 98.06 166 THR A N 1
ATOM 1279 C CA . THR A 1 166 ? 9.243 2.925 -21.848 1.00 98.06 166 THR A CA 1
ATOM 1280 C C . THR A 1 166 ? 9.257 3.749 -20.568 1.00 98.06 166 THR A C 1
ATOM 1282 O O . THR A 1 166 ? 10.097 3.561 -19.685 1.00 98.06 166 THR A O 1
ATOM 1285 N N . LEU A 1 167 ? 8.262 4.630 -20.419 1.00 97.62 167 LEU A N 1
ATOM 1286 C CA . LEU A 1 167 ? 8.080 5.400 -19.186 1.00 97.62 167 LEU A CA 1
ATOM 1287 C C . LEU A 1 167 ? 7.929 4.481 -17.961 1.00 97.62 167 LEU A C 1
ATOM 1289 O O . LEU A 1 167 ? 8.482 4.768 -16.903 1.00 97.62 167 LEU A O 1
ATOM 1293 N N . GLY A 1 168 ? 7.206 3.366 -18.110 1.00 97.31 168 GLY A N 1
ATOM 1294 C CA . GLY A 1 168 ? 7.016 2.376 -17.048 1.00 97.31 168 GLY A CA 1
ATOM 1295 C C . GLY A 1 168 ? 8.309 1.651 -16.676 1.00 97.31 168 GLY A C 1
ATOM 1296 O O . GLY A 1 168 ? 8.613 1.534 -15.490 1.00 97.31 168 GLY A O 1
ATOM 1297 N N . ALA A 1 169 ? 9.094 1.231 -17.674 1.00 97.50 169 ALA A N 1
ATOM 1298 C CA . ALA A 1 169 ? 10.410 0.632 -17.452 1.00 97.50 169 ALA A CA 1
ATOM 1299 C C . ALA A 1 169 ? 11.345 1.617 -16.735 1.00 97.50 169 ALA A C 1
ATOM 1301 O O . ALA A 1 169 ? 11.943 1.269 -15.721 1.00 97.50 169 ALA A O 1
ATOM 1302 N N . SER A 1 170 ? 11.366 2.880 -1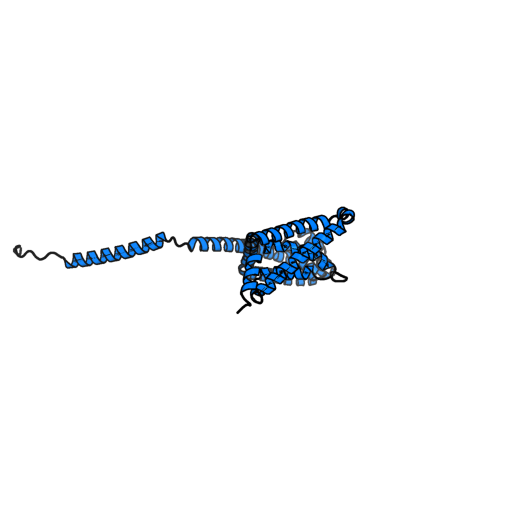7.172 1.00 98.06 170 SER A N 1
ATOM 1303 C CA . SER A 1 170 ? 12.148 3.935 -16.521 1.00 98.06 170 SER A CA 1
ATOM 1304 C C . SER A 1 170 ? 11.722 4.168 -15.071 1.00 98.06 170 SER A C 1
ATOM 1306 O O . SER A 1 170 ? 12.581 4.277 -14.201 1.00 98.06 170 SER A O 1
ATOM 1308 N N . LEU A 1 171 ? 10.415 4.217 -14.779 1.00 98.06 171 LEU A N 1
ATOM 1309 C CA . LEU A 1 171 ? 9.904 4.352 -13.407 1.00 98.06 171 LEU A CA 1
ATOM 1310 C C . LEU A 1 171 ? 10.332 3.180 -12.515 1.00 98.06 171 LEU A C 1
ATOM 1312 O O . LEU A 1 171 ? 10.731 3.401 -11.374 1.00 98.06 171 LEU A O 1
ATOM 1316 N N . PHE A 1 172 ? 10.275 1.949 -13.029 1.00 97.50 172 PHE A N 1
ATOM 1317 C CA . PHE A 1 172 ? 10.715 0.760 -12.299 1.00 97.50 172 PHE A CA 1
ATOM 1318 C C . PHE A 1 172 ? 12.230 0.775 -12.049 1.00 97.50 172 PHE A C 1
ATOM 1320 O O . PHE A 1 172 ? 12.678 0.556 -10.926 1.00 97.50 172 PHE A O 1
ATOM 1327 N N . THR A 1 173 ? 13.021 1.123 -13.062 1.00 97.25 173 THR A N 1
ATOM 1328 C CA . THR A 1 173 ? 14.479 1.238 -12.942 1.00 97.25 173 THR A CA 1
ATOM 1329 C C . THR A 1 173 ? 14.884 2.349 -11.967 1.00 97.25 173 THR A C 1
ATOM 1331 O O . THR A 1 173 ? 15.780 2.164 -11.149 1.00 97.25 173 THR A O 1
ATOM 1334 N N . LEU A 1 174 ? 14.203 3.498 -11.983 1.00 97.56 174 LEU A N 1
ATOM 1335 C CA . LEU A 1 174 ? 14.432 4.580 -11.018 1.00 97.56 174 LEU A CA 1
ATOM 1336 C C . LEU A 1 174 ? 14.030 4.184 -9.593 1.00 97.56 174 LEU A C 1
ATOM 1338 O O . LEU A 1 174 ? 14.692 4.603 -8.644 1.00 97.56 174 LEU A O 1
ATOM 1342 N N . LEU A 1 175 ? 12.993 3.353 -9.430 1.00 97.00 175 LEU A N 1
ATOM 1343 C CA . LEU A 1 175 ? 12.629 2.779 -8.133 1.00 97.00 175 LEU A CA 1
ATOM 1344 C C . LEU A 1 175 ? 13.762 1.896 -7.596 1.00 97.00 175 LEU A C 1
ATOM 1346 O O . LEU A 1 175 ? 14.152 2.064 -6.444 1.00 97.00 175 LEU A O 1
ATOM 1350 N N . GLN A 1 176 ? 14.331 1.035 -8.443 1.00 96.88 176 GLN A N 1
ATOM 1351 C CA . GLN A 1 176 ? 15.494 0.208 -8.111 1.00 96.88 176 GLN A CA 1
ATOM 1352 C C . GLN A 1 176 ? 16.726 1.058 -7.733 1.00 96.88 176 GLN A C 1
ATOM 1354 O O . GLN A 1 176 ? 17.394 0.792 -6.732 1.00 96.88 176 GLN A O 1
ATOM 1359 N N . ILE A 1 177 ? 17.020 2.117 -8.499 1.00 96.38 177 ILE A N 1
ATOM 1360 C CA . ILE A 1 177 ? 18.125 3.040 -8.190 1.00 96.38 177 ILE A CA 1
ATOM 1361 C C . ILE A 1 177 ? 17.884 3.747 -6.848 1.00 96.38 177 ILE A C 1
ATOM 1363 O O . ILE A 1 177 ? 18.807 3.851 -6.042 1.00 96.38 177 ILE A O 1
ATOM 1367 N N . MET A 1 178 ? 16.657 4.207 -6.572 1.00 95.50 178 MET A N 1
ATOM 1368 C CA . MET A 1 178 ? 16.312 4.857 -5.302 1.00 95.50 178 MET A CA 1
ATOM 1369 C C . MET A 1 178 ? 16.507 3.921 -4.103 1.00 95.50 178 MET A C 1
ATOM 1371 O O . MET A 1 178 ? 16.971 4.372 -3.058 1.00 95.50 178 MET A O 1
ATOM 1375 N N . THR A 1 179 ? 16.179 2.631 -4.232 1.00 94.81 179 THR A N 1
ATOM 1376 C CA . THR A 1 179 ? 16.408 1.636 -3.169 1.00 94.81 179 THR A CA 1
ATOM 1377 C C . THR A 1 179 ? 17.876 1.233 -3.024 1.00 94.81 179 THR A C 1
ATOM 1379 O O . THR A 1 179 ? 18.186 0.406 -2.171 1.00 94.81 179 THR A O 1
ATOM 1382 N N . MET A 1 180 ? 18.777 1.812 -3.830 1.00 94.75 180 MET A N 1
ATOM 1383 C CA . MET A 1 180 ? 20.203 1.473 -3.910 1.00 94.75 180 MET A CA 1
ATOM 1384 C C . MET A 1 180 ? 20.475 0.019 -4.305 1.00 94.75 180 MET A C 1
ATOM 1386 O O . MET A 1 180 ? 21.580 -0.483 -4.099 1.00 94.75 180 MET A O 1
ATOM 1390 N N . ASP A 1 181 ? 19.496 -0.653 -4.905 1.00 95.12 181 ASP A N 1
ATOM 1391 C CA . ASP A 1 181 ? 19.601 -2.066 -5.247 1.00 95.12 181 ASP A CA 1
ATOM 1392 C C . ASP A 1 181 ? 20.270 -2.232 -6.616 1.00 95.12 181 ASP A C 1
ATOM 1394 O O . ASP A 1 181 ? 19.668 -1.974 -7.657 1.00 95.12 181 ASP A O 1
ATOM 1398 N N . GLY A 1 182 ? 21.552 -2.605 -6.635 1.00 93.75 182 GLY A N 1
ATOM 1399 C CA . GLY A 1 182 ? 22.290 -2.813 -7.887 1.00 93.75 182 GLY A CA 1
ATOM 1400 C C . GLY A 1 182 ? 22.371 -1.565 -8.781 1.00 93.75 182 GLY A C 1
ATOM 1401 O O . GLY A 1 182 ? 22.470 -1.678 -10.001 1.00 93.75 182 GLY A O 1
ATOM 1402 N N . TRP A 1 183 ? 22.320 -0.356 -8.206 1.00 94.19 183 TRP A N 1
ATOM 1403 C CA . TRP A 1 183 ? 22.297 0.901 -8.972 1.00 94.19 183 TRP A CA 1
ATOM 1404 C C . TRP A 1 183 ? 23.512 1.057 -9.904 1.00 94.19 183 TRP A C 1
ATOM 1406 O O . TRP A 1 183 ? 23.400 1.619 -10.992 1.00 94.19 183 TRP A O 1
ATOM 1416 N N . SER A 1 184 ? 24.675 0.528 -9.517 1.00 93.81 184 SER A N 1
ATOM 1417 C CA . SER A 1 184 ? 25.885 0.548 -10.342 1.00 93.81 184 SER A CA 1
ATOM 1418 C C . SER A 1 184 ? 25.793 -0.413 -11.533 1.00 93.81 184 SER A C 1
ATOM 1420 O O . SER A 1 184 ? 26.288 -0.077 -12.606 1.00 93.81 184 SER A O 1
ATOM 1422 N N . ASP A 1 185 ? 25.107 -1.548 -11.389 1.00 94.44 185 ASP A N 1
ATOM 1423 C CA . ASP A 1 185 ? 24.844 -2.497 -12.481 1.00 94.44 185 ASP A CA 1
ATOM 1424 C C . ASP A 1 185 ? 23.826 -1.940 -13.481 1.00 94.44 185 ASP A C 1
ATOM 1426 O O . ASP A 1 185 ? 23.818 -2.323 -14.647 1.00 94.44 185 ASP A O 1
ATOM 1430 N N . VAL A 1 186 ? 22.969 -1.013 -13.039 1.00 94.69 186 VAL A N 1
ATOM 1431 C CA . VAL A 1 186 ? 22.125 -0.215 -13.935 1.00 94.69 186 VAL A CA 1
ATOM 1432 C C . VAL A 1 186 ? 22.962 0.822 -14.679 1.00 94.69 186 VAL A C 1
ATOM 1434 O O . VAL A 1 186 ? 22.825 0.947 -15.890 1.00 94.69 186 VAL A O 1
ATOM 1437 N N . LEU A 1 187 ? 23.815 1.578 -13.981 1.00 95.19 187 LEU A N 1
ATOM 1438 C CA . LEU A 1 187 ? 24.495 2.730 -14.579 1.00 95.19 187 LEU A CA 1
ATOM 1439 C C . LEU A 1 187 ? 25.705 2.376 -15.440 1.00 95.19 187 LEU A C 1
ATOM 1441 O O . LEU A 1 187 ? 25.947 3.077 -16.416 1.00 95.19 187 LEU A O 1
ATOM 1445 N N . ARG A 1 188 ? 26.464 1.321 -15.123 1.00 94.94 188 ARG A N 1
ATOM 1446 C CA . ARG A 1 188 ? 27.677 0.964 -15.883 1.00 94.94 188 ARG A CA 1
ATOM 1447 C C . ARG A 1 188 ? 27.388 0.699 -17.373 1.00 94.94 188 ARG A C 1
ATOM 1449 O O . ARG A 1 188 ? 28.003 1.383 -18.184 1.00 94.94 188 ARG A O 1
ATOM 1456 N N . PRO A 1 189 ? 26.410 -0.149 -17.756 1.00 94.56 189 PRO A N 1
ATOM 1457 C CA . PRO A 1 189 ? 26.081 -0.364 -19.171 1.00 94.56 189 PRO A CA 1
ATOM 1458 C C . PRO A 1 189 ? 25.556 0.895 -19.875 1.00 94.56 189 PRO A C 1
ATOM 1460 O O . PRO A 1 189 ? 25.777 1.102 -21.068 1.00 94.56 189 PRO A O 1
ATOM 1463 N N . VAL A 1 190 ? 24.872 1.772 -19.132 1.00 95.44 190 VAL A N 1
ATOM 1464 C CA . VAL A 1 190 ? 24.416 3.064 -19.661 1.00 95.44 190 VAL A CA 1
ATOM 1465 C C . VAL A 1 190 ? 25.617 3.968 -19.917 1.00 95.44 190 VAL A C 1
ATOM 1467 O O . VAL A 1 190 ? 25.664 4.626 -20.946 1.00 95.44 190 VAL A O 1
ATOM 1470 N N . MET A 1 191 ? 26.614 3.975 -19.030 1.00 95.50 191 MET A N 1
ATOM 1471 C CA . MET A 1 191 ? 27.834 4.772 -19.177 1.00 95.50 191 MET A CA 1
ATOM 1472 C C . MET A 1 191 ? 28.723 4.319 -20.338 1.00 95.50 191 MET A C 1
ATOM 1474 O O . MET A 1 191 ? 29.405 5.165 -20.913 1.00 95.50 191 MET A O 1
ATOM 1478 N N . ASP A 1 192 ? 28.678 3.039 -20.713 1.00 94.94 192 ASP A N 1
ATOM 1479 C CA . ASP A 1 192 ? 29.412 2.519 -21.875 1.00 94.94 192 ASP A CA 1
ATOM 1480 C C . ASP A 1 192 ? 28.949 3.177 -23.188 1.00 94.94 192 ASP A C 1
ATOM 1482 O O . ASP A 1 192 ? 29.752 3.406 -24.091 1.00 94.94 192 ASP A O 1
ATOM 1486 N N . SER A 1 193 ? 27.662 3.532 -23.279 1.00 93.19 193 SER A N 1
ATOM 1487 C CA . SER A 1 193 ? 27.071 4.248 -24.425 1.00 93.19 193 SER A CA 1
ATOM 1488 C C . SER A 1 193 ? 26.954 5.761 -24.190 1.00 93.19 193 SER A C 1
ATOM 1490 O O . SER A 1 193 ? 27.091 6.558 -25.115 1.00 93.19 193 SER A O 1
ATOM 1492 N N . HIS A 1 194 ? 26.748 6.170 -22.938 1.00 95.06 194 HIS A N 1
ATOM 1493 C CA . HIS A 1 194 ? 26.463 7.539 -22.522 1.00 95.06 194 HIS A CA 1
ATOM 1494 C C . HIS A 1 194 ? 27.338 7.936 -21.320 1.00 95.06 194 HIS A C 1
ATOM 1496 O O . HIS A 1 194 ? 26.869 7.916 -20.178 1.00 95.06 194 HIS A O 1
ATOM 1502 N N . PRO A 1 195 ? 28.594 8.378 -21.528 1.00 95.25 195 PRO A N 1
ATOM 1503 C CA . PRO A 1 195 ? 29.534 8.662 -20.434 1.00 95.25 195 PRO A CA 1
ATOM 1504 C C . PRO A 1 195 ? 29.043 9.702 -19.410 1.00 95.25 195 PRO A C 1
ATOM 1506 O O . PRO A 1 195 ? 29.472 9.705 -18.258 1.00 95.25 195 PRO A O 1
ATOM 1509 N N . TYR A 1 196 ? 28.115 10.578 -19.810 1.00 94.31 196 TYR A N 1
ATOM 1510 C CA . TYR A 1 196 ? 27.504 11.599 -18.955 1.00 94.31 196 TYR A CA 1
ATOM 1511 C C . TYR A 1 196 ? 26.348 11.078 -18.082 1.00 94.31 196 TYR A C 1
ATOM 1513 O O . TYR A 1 196 ? 25.824 11.834 -17.264 1.00 94.31 196 TYR A O 1
ATOM 1521 N N . ALA A 1 197 ? 25.939 9.811 -18.214 1.00 95.25 197 ALA A N 1
ATOM 1522 C CA . ALA A 1 197 ? 24.798 9.250 -17.489 1.00 95.25 197 ALA A CA 1
ATOM 1523 C C . ALA A 1 197 ? 24.944 9.384 -15.967 1.00 95.25 197 ALA A C 1
ATOM 1525 O O . ALA A 1 197 ? 23.977 9.719 -15.284 1.00 95.25 197 ALA A O 1
ATOM 1526 N N . LEU A 1 198 ? 26.160 9.236 -15.429 1.00 94.94 198 LEU A N 1
ATOM 1527 C CA . LEU A 1 198 ? 26.409 9.445 -14.002 1.00 94.94 198 LEU A CA 1
ATOM 1528 C C . LEU A 1 198 ? 26.022 10.861 -13.550 1.00 94.94 198 LEU A C 1
ATOM 1530 O O . LEU A 1 198 ? 25.441 11.013 -12.483 1.00 94.94 198 LEU A O 1
ATOM 1534 N N . ALA A 1 199 ? 26.280 11.890 -14.361 1.00 95.50 199 ALA A N 1
ATOM 1535 C CA . ALA A 1 199 ? 25.906 13.266 -14.033 1.00 95.50 199 ALA A CA 1
ATOM 1536 C C . ALA A 1 199 ? 24.382 13.481 -14.032 1.00 95.50 199 ALA A C 1
ATOM 1538 O O . ALA A 1 199 ? 23.896 14.372 -13.340 1.00 95.50 199 ALA A O 1
ATOM 1539 N N . VAL A 1 200 ? 23.630 12.654 -14.766 1.00 94.44 200 VAL A N 1
ATOM 1540 C CA . VAL A 1 200 ? 22.161 12.652 -14.748 1.00 94.44 200 VAL A CA 1
ATOM 1541 C C . VAL A 1 200 ? 21.649 11.939 -13.495 1.00 94.44 200 VAL A C 1
ATOM 1543 O O . VAL A 1 200 ? 20.851 12.501 -12.752 1.00 94.44 200 VAL A O 1
ATOM 1546 N N . PHE A 1 201 ? 22.125 10.726 -13.210 1.00 96.50 201 PHE A N 1
ATOM 1547 C CA . PHE A 1 201 ? 21.575 9.908 -12.123 1.00 96.50 201 PHE A CA 1
ATOM 1548 C C . PHE A 1 201 ? 22.132 10.233 -10.732 1.00 96.50 201 PHE A C 1
ATOM 1550 O O . PHE A 1 201 ? 21.451 9.979 -9.742 1.00 96.50 201 PHE A O 1
ATOM 1557 N N . LEU A 1 202 ? 23.325 10.821 -10.613 1.00 96.00 202 LEU A N 1
ATOM 1558 C CA . LEU A 1 202 ? 23.907 11.173 -9.314 1.00 96.00 202 LEU A CA 1
ATOM 1559 C C . LEU A 1 202 ? 23.060 12.214 -8.549 1.00 96.00 202 LEU A C 1
ATOM 1561 O O . LEU A 1 202 ? 22.777 11.977 -7.373 1.00 96.00 202 LEU A O 1
ATOM 1565 N N . PRO A 1 203 ? 22.578 13.315 -9.166 1.00 96.19 203 PRO A N 1
ATOM 1566 C CA . PRO A 1 203 ? 21.621 14.211 -8.520 1.00 96.19 203 PRO A CA 1
ATOM 1567 C C . PRO A 1 203 ? 20.334 13.506 -8.094 1.00 96.19 203 PRO A C 1
ATOM 1569 O O . PRO A 1 203 ? 19.872 13.734 -6.980 1.00 96.19 203 PRO A O 1
ATOM 1572 N N . PHE A 1 204 ? 19.777 12.629 -8.941 1.00 96.88 204 PHE A N 1
ATOM 1573 C CA . PHE A 1 204 ? 18.595 11.837 -8.589 1.00 96.88 204 PHE A CA 1
ATOM 1574 C C . PHE A 1 204 ? 18.850 11.025 -7.321 1.00 96.88 204 PHE A C 1
ATOM 1576 O O . PHE A 1 204 ? 18.127 11.192 -6.345 1.00 96.88 204 PHE A O 1
ATOM 1583 N N . ILE A 1 205 ? 19.934 10.246 -7.306 1.00 96.06 205 ILE A N 1
ATOM 1584 C CA . ILE A 1 205 ? 20.356 9.419 -6.175 1.00 96.06 205 ILE A CA 1
ATOM 1585 C C . ILE A 1 205 ? 20.470 10.248 -4.891 1.00 96.06 205 ILE A C 1
ATOM 1587 O O . ILE A 1 205 ? 19.902 9.871 -3.864 1.00 96.06 205 ILE A O 1
ATOM 1591 N N . ILE A 1 206 ? 21.181 11.378 -4.935 1.00 96.19 206 ILE A N 1
ATOM 1592 C CA . ILE A 1 206 ? 21.392 12.234 -3.760 1.00 96.19 206 ILE A CA 1
ATOM 1593 C C . ILE A 1 206 ? 20.056 12.789 -3.260 1.00 96.19 206 ILE A C 1
ATOM 1595 O O . ILE A 1 206 ? 19.746 12.680 -2.073 1.00 96.19 206 ILE A O 1
ATOM 1599 N N . ILE A 1 207 ? 19.252 13.357 -4.162 1.00 95.25 207 ILE A N 1
ATOM 1600 C CA . ILE A 1 207 ? 17.992 14.010 -3.808 1.00 95.25 207 ILE A CA 1
ATOM 1601 C C . ILE A 1 207 ? 16.991 12.993 -3.254 1.00 95.25 207 ILE A C 1
ATOM 1603 O O . ILE A 1 207 ? 16.393 13.248 -2.210 1.00 95.25 207 ILE A O 1
ATOM 1607 N N . THR A 1 208 ? 16.808 11.837 -3.898 1.00 94.19 208 THR A N 1
ATOM 1608 C CA . THR A 1 208 ? 15.833 10.838 -3.439 1.00 94.19 208 THR A CA 1
ATOM 1609 C C . THR A 1 208 ? 16.272 10.161 -2.149 1.00 94.19 208 THR A C 1
ATOM 1611 O O . THR A 1 208 ? 15.439 9.952 -1.273 1.00 94.19 208 THR A O 1
ATOM 1614 N N . SER A 1 209 ? 17.568 9.884 -1.975 1.00 92.69 209 SER A N 1
ATOM 1615 C CA . SER A 1 209 ? 18.087 9.319 -0.718 1.00 92.69 209 SER A CA 1
ATOM 1616 C C . SER A 1 209 ? 17.880 10.281 0.447 1.00 92.69 209 SER A C 1
ATOM 1618 O O . SER A 1 209 ? 17.405 9.889 1.513 1.00 92.69 209 SER A O 1
ATOM 1620 N N . PHE A 1 210 ? 18.179 11.564 0.226 1.00 92.38 210 PHE A N 1
ATOM 1621 C CA . PHE A 1 210 ? 17.950 12.604 1.220 1.00 92.38 210 PHE A CA 1
ATOM 1622 C C . PHE A 1 210 ? 16.456 12.792 1.516 1.00 92.38 210 PHE A C 1
ATOM 1624 O O . PHE A 1 210 ? 16.066 12.905 2.676 1.00 92.38 210 PHE A O 1
ATOM 1631 N N . ALA A 1 211 ? 15.601 12.771 0.491 1.00 91.50 211 ALA A N 1
ATOM 1632 C CA . ALA A 1 211 ? 14.156 12.890 0.658 1.00 91.50 211 ALA A CA 1
ATOM 1633 C C . ALA A 1 211 ? 13.561 11.722 1.461 1.00 91.50 211 ALA A C 1
ATOM 1635 O O . ALA A 1 211 ? 12.741 11.959 2.345 1.00 91.50 211 ALA A O 1
ATOM 1636 N N . VAL A 1 212 ? 13.996 10.481 1.211 1.00 89.88 212 VAL A N 1
ATOM 1637 C CA . VAL A 1 212 ? 13.564 9.298 1.978 1.00 89.88 212 VAL A CA 1
ATOM 1638 C C . VAL A 1 212 ? 14.031 9.381 3.434 1.00 89.88 212 VAL A C 1
ATOM 1640 O O . VAL A 1 212 ? 13.251 9.096 4.344 1.00 89.88 212 VAL A O 1
ATOM 1643 N N . LEU A 1 213 ? 15.265 9.830 3.682 1.00 90.44 213 LEU A N 1
ATOM 1644 C CA . LEU A 1 213 ? 15.756 10.044 5.044 1.00 90.44 213 LEU A CA 1
ATOM 1645 C C . LEU A 1 213 ? 14.937 11.118 5.777 1.00 90.44 213 LEU A C 1
ATOM 1647 O O . LEU A 1 213 ? 14.512 10.906 6.911 1.00 90.44 213 LEU A O 1
ATOM 1651 N N . ASN A 1 214 ? 14.650 12.240 5.118 1.00 88.38 214 ASN A N 1
ATOM 1652 C CA . ASN A 1 214 ? 13.825 13.304 5.690 1.00 88.38 214 ASN A CA 1
ATOM 1653 C C . ASN A 1 214 ? 12.372 12.881 5.902 1.00 88.38 214 ASN A C 1
ATOM 1655 O O . ASN A 1 214 ? 11.749 13.337 6.854 1.00 88.38 214 ASN A O 1
ATOM 1659 N N . LEU A 1 215 ? 11.835 11.998 5.056 1.00 89.56 215 LEU A N 1
ATOM 1660 C CA . LEU A 1 215 ? 10.526 11.386 5.262 1.00 89.56 215 LEU A CA 1
ATOM 1661 C C . LEU A 1 215 ? 10.520 10.551 6.549 1.00 89.56 215 LEU A C 1
ATOM 1663 O O . LEU A 1 215 ? 9.608 10.685 7.361 1.00 89.56 215 LEU A O 1
ATOM 1667 N N . PHE A 1 216 ? 11.553 9.734 6.770 1.00 86.44 216 PHE A N 1
ATOM 1668 C CA . PHE A 1 216 ? 11.685 8.941 7.993 1.00 86.44 216 PHE A CA 1
ATOM 1669 C C . PHE A 1 216 ? 11.808 9.826 9.240 1.00 86.44 216 PHE A C 1
ATOM 1671 O O . PHE A 1 216 ? 11.077 9.624 10.210 1.00 86.44 216 PHE A O 1
ATOM 1678 N N . ILE A 1 217 ? 12.679 10.840 9.190 1.00 88.31 217 ILE A N 1
ATOM 1679 C CA . ILE A 1 217 ? 12.833 11.824 10.270 1.00 88.31 217 ILE A CA 1
ATOM 1680 C C . ILE A 1 217 ? 11.503 12.534 10.517 1.00 88.31 217 ILE A C 1
ATOM 1682 O O . ILE A 1 217 ? 11.070 12.621 11.658 1.00 88.31 217 ILE A O 1
ATOM 1686 N N . GLY A 1 218 ? 10.811 12.971 9.467 1.00 87.75 218 GLY A N 1
ATOM 1687 C CA . GLY A 1 218 ? 9.514 13.626 9.578 1.00 87.75 218 GLY A CA 1
ATOM 1688 C C . GLY A 1 218 ? 8.472 12.751 10.274 1.00 87.75 218 GLY A C 1
ATOM 1689 O O . GLY A 1 218 ? 7.787 13.225 11.180 1.00 87.75 218 GLY A O 1
ATOM 1690 N N . ILE A 1 219 ? 8.358 11.474 9.894 1.00 86.31 219 ILE A N 1
ATOM 1691 C CA . ILE A 1 219 ? 7.423 10.530 10.527 1.00 86.31 219 ILE A CA 1
ATOM 1692 C C . ILE A 1 219 ? 7.778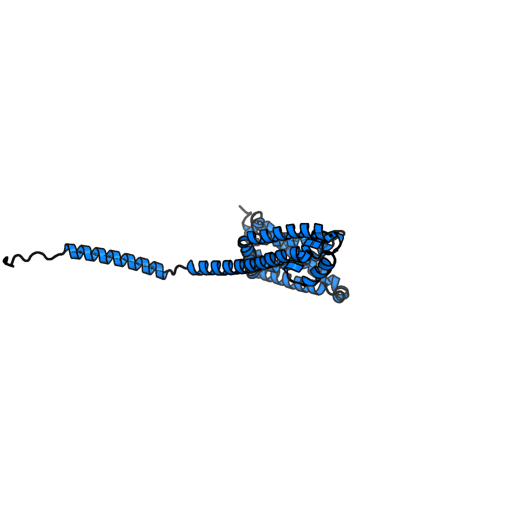 10.335 12.004 1.00 86.31 219 ILE A C 1
ATOM 1694 O O . ILE A 1 219 ? 6.893 10.405 12.857 1.00 86.31 219 ILE A O 1
ATOM 1698 N N . LEU A 1 220 ? 9.061 10.133 12.314 1.00 86.81 220 LEU A N 1
ATOM 1699 C CA . LEU A 1 220 ? 9.537 9.943 13.682 1.00 86.81 220 LEU A CA 1
ATOM 1700 C C . LEU A 1 220 ? 9.300 11.190 14.542 1.00 86.81 220 LEU A C 1
ATOM 1702 O O . LEU A 1 220 ? 8.762 11.088 15.640 1.00 86.81 220 LEU A O 1
ATOM 1706 N N . THR A 1 221 ? 9.652 12.372 14.040 1.00 86.44 221 THR A N 1
ATOM 1707 C CA . THR A 1 221 ? 9.441 13.644 14.736 1.00 86.44 221 THR A CA 1
ATOM 1708 C C . THR A 1 221 ? 7.959 13.913 14.950 1.00 86.44 221 THR A C 1
ATOM 1710 O O . THR A 1 221 ? 7.579 14.330 16.039 1.00 86.44 221 THR A O 1
ATOM 1713 N N . ASN A 1 222 ? 7.105 13.630 13.963 1.00 84.81 222 ASN A N 1
ATOM 1714 C CA . ASN A 1 222 ? 5.660 13.771 14.120 1.00 84.81 222 ASN A CA 1
ATOM 1715 C C . ASN A 1 222 ? 5.108 12.809 15.185 1.00 84.81 222 ASN A C 1
ATOM 1717 O O . ASN A 1 222 ? 4.285 13.212 16.004 1.00 84.81 222 ASN A O 1
ATOM 1721 N N . ALA A 1 223 ? 5.597 11.565 15.226 1.00 83.12 223 ALA A N 1
ATOM 1722 C CA . ALA A 1 223 ? 5.221 10.601 16.258 1.00 83.12 223 ALA A CA 1
ATOM 1723 C C . ALA A 1 223 ? 5.647 11.074 17.661 1.00 83.12 223 ALA A C 1
ATOM 1725 O O . ALA A 1 223 ? 4.811 11.138 18.562 1.00 83.12 223 ALA A O 1
ATOM 1726 N N . LEU A 1 224 ? 6.905 11.498 17.830 1.00 85.81 224 LEU A N 1
ATOM 1727 C CA . LEU A 1 224 ? 7.418 12.023 19.101 1.00 85.81 224 LEU A CA 1
ATOM 1728 C C . LEU A 1 224 ? 6.679 13.290 19.545 1.00 85.81 224 LEU A C 1
ATOM 1730 O O . LEU A 1 224 ? 6.336 13.426 20.715 1.00 85.81 224 LEU A O 1
ATOM 1734 N N . HIS A 1 225 ? 6.385 14.201 18.614 1.00 83.69 225 HIS A N 1
ATOM 1735 C CA . HIS A 1 225 ? 5.625 15.412 18.910 1.00 83.69 225 HIS A CA 1
ATOM 1736 C C . HIS A 1 225 ? 4.192 15.086 19.338 1.00 83.69 225 HIS A C 1
ATOM 1738 O O . HIS A 1 225 ? 3.707 15.643 20.318 1.00 83.69 225 HIS A O 1
ATOM 1744 N N . SER A 1 226 ? 3.530 14.142 18.659 1.00 80.38 226 SER A N 1
ATOM 1745 C CA . SER A 1 226 ? 2.179 13.710 19.033 1.00 80.38 226 SER A CA 1
ATOM 1746 C C . SER A 1 226 ? 2.123 13.094 20.434 1.00 80.38 226 SER A C 1
ATOM 1748 O O . SER A 1 226 ? 1.160 13.326 21.163 1.00 80.38 226 SER A O 1
ATOM 1750 N N . GLN A 1 227 ? 3.177 12.382 20.844 1.00 77.00 227 GLN A N 1
ATOM 1751 C CA . GLN A 1 227 ? 3.295 11.824 22.187 1.00 77.00 227 GLN A CA 1
ATOM 1752 C C . GLN A 1 227 ? 3.591 12.907 23.234 1.00 77.00 227 GLN A C 1
ATOM 1754 O O . GLN A 1 227 ? 2.931 12.947 24.266 1.00 77.00 227 GLN A O 1
ATOM 1759 N N . ALA A 1 228 ? 4.507 13.835 22.944 1.00 78.38 228 ALA A N 1
ATOM 1760 C CA . ALA A 1 228 ? 4.833 14.943 23.841 1.00 78.38 228 ALA A CA 1
ATOM 1761 C C . ALA A 1 228 ? 3.639 15.887 24.073 1.00 78.38 228 ALA A C 1
ATOM 1763 O O . ALA A 1 228 ? 3.443 16.373 25.182 1.00 78.38 228 ALA A O 1
ATOM 1764 N N . VAL A 1 229 ? 2.815 16.135 23.047 1.00 75.44 229 VAL A N 1
ATOM 1765 C CA . VAL A 1 229 ? 1.567 16.903 23.193 1.00 75.44 229 VAL A CA 1
ATOM 1766 C C . VAL A 1 229 ? 0.539 16.128 24.016 1.00 75.44 229 VAL A C 1
ATOM 1768 O O . VAL A 1 229 ? -0.151 16.736 24.827 1.00 75.44 229 VAL A O 1
ATOM 1771 N N . ALA A 1 230 ? 0.441 14.805 23.855 1.00 74.12 230 ALA A N 1
ATOM 1772 C CA . ALA A 1 230 ? -0.445 13.986 24.682 1.00 74.12 230 ALA A CA 1
ATOM 1773 C C . ALA A 1 230 ? -0.028 14.006 26.165 1.00 74.12 230 ALA A C 1
ATOM 1775 O O . ALA A 1 230 ? -0.884 14.148 27.030 1.00 74.12 230 ALA A O 1
ATOM 1776 N N . GLU A 1 231 ? 1.273 13.936 26.450 1.00 68.88 231 GLU A N 1
ATOM 1777 C CA . GLU A 1 231 ? 1.823 14.009 27.812 1.00 68.88 231 GLU A CA 1
ATOM 1778 C C . GLU A 1 231 ? 1.748 15.428 28.406 1.00 68.88 231 GLU A C 1
ATOM 1780 O O . GLU A 1 231 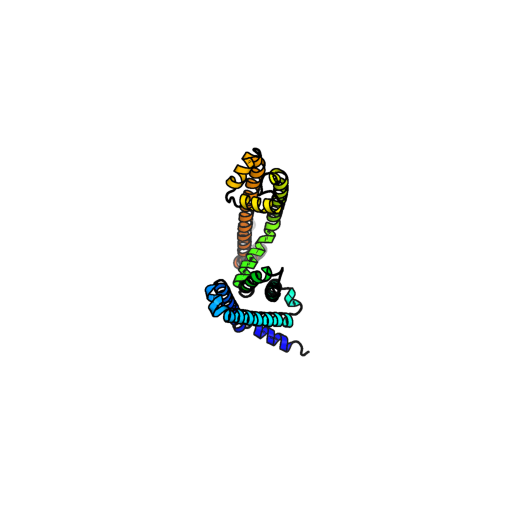? 1.487 15.580 29.592 1.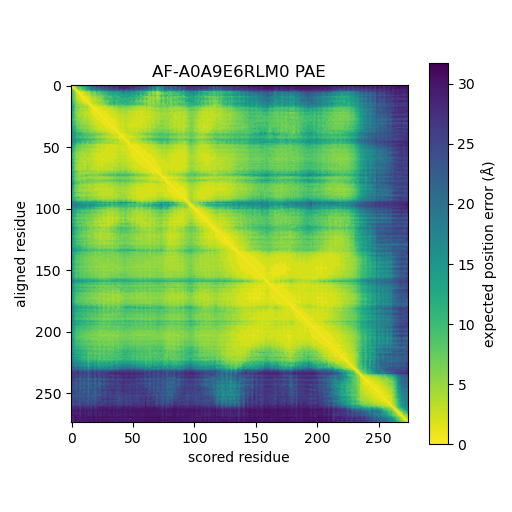00 68.88 231 GLU A O 1
ATOM 1785 N N . GLY A 1 232 ? 1.931 16.478 27.596 1.00 63.72 232 GLY A N 1
ATOM 1786 C CA . GLY A 1 232 ? 1.836 17.877 28.036 1.00 63.72 232 GLY A CA 1
ATOM 1787 C C . GLY A 1 232 ? 0.408 18.430 28.121 1.00 63.72 232 GLY A C 1
ATOM 1788 O O . GLY A 1 232 ? 0.187 19.441 28.782 1.00 63.72 232 GLY A O 1
ATOM 1789 N N . SER A 1 233 ? -0.561 17.790 27.454 1.00 56.38 233 SER A N 1
ATOM 1790 C CA . SER A 1 233 ? -1.990 18.115 27.561 1.00 56.38 233 SER A CA 1
ATOM 1791 C C . SER A 1 233 ? -2.630 17.545 28.826 1.00 56.38 233 SER A C 1
ATOM 1793 O O . SER A 1 233 ? -3.670 18.059 29.238 1.00 56.38 233 SER A O 1
ATOM 1795 N N . ASP A 1 234 ? -2.013 16.548 29.465 1.00 56.41 234 ASP A N 1
ATOM 1796 C CA . ASP A 1 234 ? -2.179 16.316 30.900 1.00 56.41 234 ASP A CA 1
ATOM 1797 C C . ASP A 1 234 ? -1.391 17.417 31.633 1.00 56.41 234 ASP A C 1
ATOM 1799 O O . ASP A 1 234 ? -0.362 17.180 32.266 1.00 56.41 234 ASP A O 1
ATOM 1803 N N . ALA A 1 235 ? -1.849 18.670 31.509 1.00 59.59 235 ALA A N 1
ATOM 1804 C CA . ALA A 1 235 ? -1.450 19.715 32.439 1.00 59.59 235 ALA A CA 1
ATOM 1805 C C . ALA A 1 235 ? -1.737 19.156 33.832 1.00 59.59 235 ALA A C 1
ATOM 1807 O O . ALA A 1 235 ? -2.892 18.848 34.125 1.00 59.59 235 ALA A O 1
ATOM 1808 N N . ASP A 1 236 ? -0.682 18.911 34.620 1.00 67.38 236 ASP A N 1
ATOM 1809 C CA . ASP A 1 236 ? -0.791 18.251 35.918 1.00 67.38 236 ASP A CA 1
ATOM 1810 C C . ASP A 1 236 ? -1.921 18.939 36.698 1.00 67.38 236 ASP A C 1
ATOM 1812 O O . ASP A 1 236 ? -1.759 20.098 37.089 1.00 67.38 236 ASP A O 1
ATOM 1816 N N . PRO A 1 237 ? -3.072 18.278 36.937 1.00 69.69 237 PRO A N 1
ATOM 1817 C CA . PRO A 1 237 ? -4.207 18.907 37.608 1.00 69.69 237 PRO A CA 1
ATOM 1818 C C . PRO A 1 237 ? -3.832 19.402 39.010 1.00 69.69 237 PRO A C 1
ATOM 1820 O O . PRO A 1 237 ? -4.555 20.187 39.625 1.00 69.69 237 PRO A O 1
ATOM 1823 N N . ARG A 1 238 ? -2.702 18.922 39.548 1.00 72.06 238 ARG A N 1
ATOM 1824 C CA . ARG A 1 238 ? -2.101 19.415 40.784 1.00 72.06 238 ARG A CA 1
ATOM 1825 C C . ARG A 1 238 ? -1.453 20.783 40.605 1.00 72.06 238 ARG A C 1
ATOM 1827 O O . ARG A 1 238 ? -1.576 21.593 41.515 1.00 72.06 238 ARG A O 1
ATOM 1834 N N . LEU A 1 239 ? -0.799 21.058 39.477 1.00 80.00 239 LEU A N 1
ATOM 1835 C CA . LEU A 1 239 ? -0.197 22.361 39.195 1.00 80.00 239 LEU A CA 1
ATOM 1836 C C . LEU A 1 239 ? -1.272 23.448 39.100 1.00 80.00 239 LEU A C 1
ATOM 1838 O O . LEU A 1 239 ? -1.121 24.489 39.734 1.00 80.00 239 LEU A O 1
ATOM 1842 N N . ASP A 1 240 ? -2.382 23.175 38.411 1.00 80.38 240 ASP A N 1
ATOM 1843 C CA . ASP A 1 240 ? -3.505 24.118 38.320 1.00 80.38 240 ASP A CA 1
ATOM 1844 C C . ASP A 1 240 ? -4.133 24.388 39.696 1.00 80.38 240 ASP A C 1
ATOM 1846 O O . ASP A 1 240 ? -4.315 25.546 40.074 1.00 80.38 240 ASP A O 1
ATOM 1850 N N . ARG A 1 241 ? -4.350 23.347 40.515 1.00 82.50 241 ARG A N 1
ATOM 1851 C CA . ARG A 1 241 ? -4.826 23.515 41.903 1.00 82.50 241 ARG A CA 1
ATOM 1852 C C . ARG A 1 241 ? -3.867 24.325 42.771 1.00 82.50 241 ARG A C 1
ATOM 1854 O O . ARG A 1 241 ? -4.307 25.160 43.552 1.00 82.50 241 ARG A O 1
ATOM 1861 N N . VAL A 1 242 ? -2.560 24.097 42.643 1.00 85.44 242 VAL A N 1
ATOM 1862 C CA . VAL A 1 242 ? -1.547 24.849 43.398 1.00 85.44 242 VAL A CA 1
ATOM 1863 C C . VAL A 1 242 ? -1.524 26.317 42.962 1.00 85.44 242 VAL A C 1
ATOM 1865 O O . VAL A 1 242 ? -1.382 27.202 43.803 1.00 85.44 242 VAL A O 1
ATOM 1868 N N . LEU A 1 243 ? -1.691 26.606 41.669 1.00 87.44 243 LEU A N 1
ATOM 1869 C CA . LEU A 1 243 ? -1.781 27.980 41.167 1.00 87.44 243 LEU A CA 1
ATOM 1870 C C . LEU A 1 243 ? -3.048 28.693 41.666 1.00 87.44 243 LEU A C 1
ATOM 1872 O O . LEU A 1 243 ? -2.966 29.869 42.040 1.00 87.44 243 LEU A O 1
ATOM 1876 N N . GLU A 1 244 ? -4.184 27.993 41.733 1.00 90.50 244 GLU A N 1
ATOM 1877 C CA . GLU A 1 244 ? -5.427 28.490 42.342 1.00 90.50 244 GLU A CA 1
ATOM 1878 C C . GLU A 1 244 ? -5.260 28.770 43.846 1.00 90.50 244 GLU A C 1
ATOM 1880 O O . GLU A 1 244 ? -5.592 29.860 44.319 1.00 90.50 244 GLU A O 1
ATOM 1885 N N . GLU A 1 245 ? -4.665 27.847 44.607 1.00 90.69 245 GLU A N 1
ATOM 1886 C CA . GLU A 1 245 ? -4.393 28.051 46.038 1.00 90.69 245 GLU A CA 1
ATOM 1887 C C . GLU A 1 245 ? -3.436 29.227 46.280 1.00 90.69 245 GLU A C 1
ATOM 1889 O O . GLU A 1 245 ? -3.674 30.060 47.158 1.00 90.69 245 GLU A O 1
ATOM 1894 N N . LEU A 1 246 ? -2.375 29.357 45.476 1.00 89.25 246 LEU A N 1
ATOM 1895 C CA . LEU A 1 246 ? -1.430 30.472 45.581 1.00 89.25 246 LEU A CA 1
ATOM 1896 C C . LEU A 1 246 ? -2.074 31.821 45.251 1.00 89.25 246 LEU A C 1
ATOM 1898 O O . LEU A 1 246 ? -1.710 32.838 45.852 1.00 89.25 246 LEU A O 1
ATOM 1902 N N . THR A 1 247 ? -3.010 31.861 44.300 1.00 93.94 247 THR A N 1
ATOM 1903 C CA . THR A 1 247 ? -3.747 33.093 43.991 1.00 93.94 247 THR A CA 1
ATOM 1904 C C . THR A 1 247 ? -4.713 33.462 45.112 1.00 93.94 247 THR A C 1
ATOM 1906 O O . THR A 1 247 ? -4.733 34.632 45.504 1.00 93.94 247 THR A O 1
ATOM 1909 N N . ALA A 1 248 ? -5.418 32.491 45.698 1.00 93.62 248 ALA A N 1
ATOM 1910 C CA . ALA A 1 248 ? -6.275 32.708 46.864 1.00 93.62 248 ALA A CA 1
ATOM 1911 C C . ALA A 1 248 ? -5.480 33.213 48.085 1.00 93.62 248 ALA A C 1
ATOM 1913 O O . ALA A 1 248 ? -5.819 34.247 48.662 1.00 93.62 248 ALA A O 1
ATOM 1914 N N . LEU A 1 249 ? -4.354 32.569 48.410 1.00 90.50 249 LEU A N 1
ATOM 1915 C CA . LEU A 1 249 ? -3.455 32.985 49.495 1.00 90.50 249 LEU A CA 1
ATOM 1916 C C . LEU A 1 249 ? -2.905 34.399 49.284 1.00 90.50 249 LEU A C 1
ATOM 1918 O O . LEU A 1 249 ? -2.834 35.193 50.221 1.00 90.50 249 LEU A O 1
ATOM 1922 N N . ARG A 1 250 ? -2.521 34.754 48.051 1.00 92.88 250 ARG A N 1
ATOM 1923 C CA . ARG A 1 250 ? -2.063 36.119 47.742 1.00 92.88 250 ARG A CA 1
ATOM 1924 C C . ARG A 1 250 ? -3.154 37.160 47.978 1.00 92.88 250 ARG A C 1
ATOM 1926 O O . ARG A 1 250 ? -2.840 38.238 48.482 1.00 92.88 250 ARG A O 1
ATOM 1933 N N . GLN A 1 251 ? -4.401 36.855 47.625 1.00 92.94 251 GLN A N 1
ATOM 1934 C CA . GLN A 1 251 ? -5.536 37.746 47.876 1.00 92.94 251 GLN A CA 1
ATOM 1935 C C . GLN A 1 251 ? -5.814 37.893 49.376 1.00 92.94 251 GLN A C 1
ATOM 1937 O O . GLN A 1 251 ? -6.003 39.013 49.849 1.00 92.94 251 GLN A O 1
ATOM 1942 N N . GLU A 1 252 ? -5.755 36.800 50.135 1.00 91.19 252 GLU A N 1
ATOM 1943 C CA . GLU A 1 252 ? -5.939 36.819 51.588 1.00 91.19 252 GLU A CA 1
ATOM 1944 C C . GLU A 1 252 ? -4.842 37.630 52.293 1.00 91.19 252 GLU A C 1
ATOM 1946 O O . GLU A 1 252 ? -5.133 38.515 53.097 1.00 91.19 252 GLU A O 1
ATOM 1951 N N . VAL A 1 253 ? -3.573 37.420 51.927 1.00 91.19 253 VAL A N 1
ATOM 1952 C CA . VAL A 1 253 ? -2.448 38.211 52.451 1.00 91.19 253 VAL A CA 1
ATOM 1953 C C . VAL A 1 253 ? -2.602 39.693 52.102 1.00 91.19 253 VAL A C 1
ATOM 1955 O O . VAL A 1 253 ? -2.304 40.551 52.935 1.00 91.19 253 VAL A O 1
ATOM 1958 N N . ALA A 1 254 ? -3.074 40.022 50.896 1.00 91.25 254 ALA A N 1
ATOM 1959 C CA . ALA A 1 254 ? -3.341 41.406 50.511 1.00 91.25 254 ALA A CA 1
ATOM 1960 C C . ALA A 1 254 ? -4.461 42.032 51.363 1.00 91.25 254 ALA A C 1
ATOM 1962 O O . ALA A 1 254 ? -4.306 43.159 51.837 1.00 91.25 254 ALA A O 1
ATOM 1963 N N . ALA A 1 255 ? -5.541 41.291 51.623 1.00 88.75 255 ALA A N 1
ATOM 1964 C CA . ALA A 1 255 ? -6.643 41.731 52.477 1.00 88.75 255 ALA A CA 1
ATOM 1965 C C . ALA A 1 255 ? -6.205 41.926 53.941 1.00 88.75 255 ALA A C 1
ATOM 1967 O O . ALA A 1 255 ? -6.513 42.952 54.548 1.00 88.75 255 ALA A O 1
ATOM 1968 N N . LEU A 1 256 ? -5.417 40.998 54.494 1.00 84.50 256 LEU A N 1
ATOM 1969 C CA . LEU A 1 256 ? -4.873 41.092 55.854 1.00 84.50 256 LEU A CA 1
ATOM 1970 C C . LEU A 1 256 ? -3.906 42.271 56.015 1.00 84.50 256 LEU A C 1
ATOM 1972 O O . LEU A 1 256 ? -3.944 42.969 57.031 1.00 84.50 256 LEU A O 1
ATOM 1976 N N . ARG A 1 257 ? -3.067 42.540 55.006 1.00 83.12 257 ARG A N 1
ATOM 1977 C CA . ARG A 1 257 ? -2.192 43.726 54.983 1.00 83.12 257 ARG A CA 1
ATOM 1978 C C . ARG A 1 257 ? -2.995 45.024 54.935 1.00 83.12 257 ARG A C 1
ATOM 1980 O O . ARG A 1 257 ? -2.647 45.971 55.632 1.00 83.12 257 ARG A O 1
ATOM 1987 N N . ALA A 1 258 ? -4.080 45.066 54.163 1.00 83.50 258 ALA A N 1
ATOM 1988 C CA . ALA A 1 258 ? -4.971 46.223 54.130 1.00 83.50 258 ALA A CA 1
ATOM 1989 C C . ALA A 1 258 ? -5.677 46.444 55.483 1.00 83.50 258 ALA A C 1
ATOM 1991 O O . ALA A 1 258 ? -5.742 47.574 55.962 1.00 83.50 258 ALA A O 1
ATOM 1992 N N . ALA A 1 259 ? -6.137 45.373 56.138 1.00 79.00 259 ALA A N 1
ATOM 1993 C CA . ALA A 1 259 ? -6.782 45.445 57.450 1.00 79.00 259 ALA A CA 1
ATOM 1994 C C . ALA A 1 259 ? -5.817 45.901 58.559 1.00 79.00 259 ALA A C 1
ATOM 1996 O O . ALA A 1 259 ? -6.144 46.778 59.355 1.00 79.00 259 ALA A O 1
ATOM 1997 N N . THR A 1 260 ? -4.597 45.364 58.589 1.00 77.25 260 THR A N 1
ATOM 1998 C CA . THR A 1 260 ? -3.566 45.780 59.557 1.00 77.25 260 THR A CA 1
ATOM 1999 C C . THR A 1 260 ? -3.087 47.213 59.323 1.00 77.25 260 THR A C 1
ATOM 2001 O O . THR A 1 260 ? -2.893 47.940 60.293 1.00 77.25 260 THR A O 1
ATOM 2004 N N . ALA A 1 261 ? -2.995 47.673 58.069 1.00 73.94 261 ALA A N 1
ATOM 2005 C CA . ALA A 1 261 ? -2.734 49.081 57.754 1.0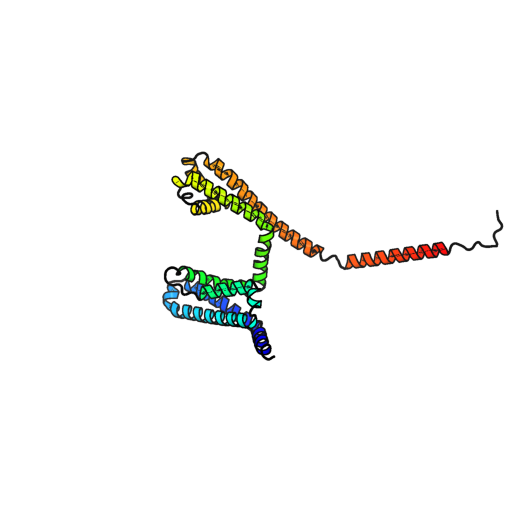0 73.94 261 ALA A CA 1
ATOM 2006 C C . ALA A 1 261 ? -3.866 50.018 58.221 1.00 73.94 261 ALA A C 1
ATOM 2008 O O . ALA A 1 261 ? -3.596 51.129 58.671 1.00 73.94 261 ALA A O 1
ATOM 2009 N N . ALA A 1 262 ? -5.123 49.565 58.170 1.00 65.50 262 ALA A N 1
ATOM 2010 C CA . ALA A 1 262 ? -6.273 50.310 58.686 1.00 65.50 262 ALA A CA 1
ATOM 2011 C C . ALA A 1 262 ? -6.348 50.339 60.228 1.00 65.50 262 ALA A C 1
ATOM 2013 O O . ALA A 1 262 ? -7.043 51.183 60.785 1.00 65.50 262 ALA A O 1
ATOM 2014 N N . THR A 1 263 ? -5.616 49.453 60.915 1.00 61.53 263 THR A N 1
ATOM 2015 C CA . THR A 1 263 ? -5.604 49.329 62.386 1.00 61.53 263 THR A CA 1
ATOM 2016 C C . THR A 1 263 ? -4.321 49.897 63.016 1.00 61.53 263 THR A C 1
ATOM 2018 O O . THR A 1 263 ? -3.926 49.488 64.108 1.00 61.53 263 THR A O 1
ATOM 2021 N N . GLY A 1 264 ? -3.640 50.827 62.331 1.00 55.94 264 GLY A N 1
ATOM 2022 C CA . GLY A 1 264 ? -2.482 51.547 62.878 1.00 55.94 264 GLY A CA 1
ATOM 2023 C C . GLY A 1 264 ? -2.792 52.190 64.243 1.00 55.94 264 GLY A C 1
ATOM 2024 O O . GLY A 1 264 ? -3.948 52.519 64.512 1.00 55.94 264 GLY A O 1
ATOM 2025 N N . PRO A 1 265 ? -1.790 52.337 65.129 1.00 56.53 265 PRO A N 1
ATOM 2026 C CA . PRO A 1 265 ? -2.014 52.549 66.555 1.00 56.53 265 PRO A CA 1
ATOM 2027 C C . PRO A 1 265 ? -2.821 53.826 66.807 1.00 56.53 265 PRO A C 1
ATOM 2029 O O . PRO A 1 265 ? -2.428 54.911 66.378 1.00 56.53 265 PRO A O 1
ATOM 2032 N N . THR A 1 266 ? -3.935 53.702 67.534 1.00 55.50 266 THR A N 1
ATOM 2033 C CA . THR A 1 266 ? -4.609 54.850 68.154 1.00 55.50 266 THR A CA 1
ATOM 2034 C C . THR A 1 266 ? -3.575 55.625 68.973 1.00 55.50 266 THR A C 1
ATOM 2036 O O . THR A 1 266 ? -2.916 54.999 69.809 1.00 55.50 266 THR A O 1
ATOM 2039 N N . PRO A 1 267 ? -3.398 56.943 68.754 1.00 53.38 267 PRO A N 1
ATOM 2040 C CA . PRO A 1 267 ? -2.468 57.733 69.546 1.00 53.38 267 PRO A CA 1
ATOM 2041 C C . PRO A 1 267 ? -2.879 57.627 71.012 1.00 53.38 267 PRO A C 1
ATOM 2043 O O . PRO A 1 267 ? -4.024 57.926 71.352 1.00 53.38 267 PRO A O 1
ATOM 2046 N N . ASP A 1 268 ? -1.964 57.168 71.861 1.00 55.06 268 ASP A N 1
ATOM 2047 C CA . ASP A 1 268 ? -2.159 57.174 73.305 1.00 55.06 268 ASP A CA 1
ATOM 2048 C C . ASP A 1 268 ? -2.268 58.641 73.767 1.00 55.06 268 ASP A C 1
ATOM 2050 O O . ASP A 1 268 ? -1.307 59.400 73.603 1.00 55.06 268 ASP A O 1
ATOM 2054 N N . PRO A 1 269 ? -3.414 59.081 74.319 1.00 60.44 269 PRO A N 1
ATOM 2055 C CA . PRO A 1 269 ? -3.603 60.465 74.744 1.00 60.44 269 PRO A CA 1
ATOM 2056 C C . PRO A 1 269 ? -2.747 60.853 75.964 1.00 60.44 269 PRO A C 1
ATOM 2058 O O . PRO A 1 269 ? -2.809 62.003 76.396 1.00 60.44 269 PRO A O 1
ATOM 2061 N N . THR A 1 270 ? -1.967 59.929 76.541 1.00 58.19 270 THR A N 1
ATOM 2062 C CA . THR A 1 270 ? -1.209 60.160 77.782 1.00 58.19 270 THR A CA 1
ATOM 2063 C C . THR A 1 270 ? 0.283 60.459 77.602 1.00 58.19 270 THR A C 1
ATOM 2065 O O . THR A 1 270 ? 0.972 60.706 78.593 1.00 58.19 270 THR A O 1
ATOM 2068 N N . LEU A 1 271 ? 0.801 60.530 76.372 1.00 49.94 271 LEU A N 1
ATOM 2069 C CA . LEU A 1 271 ? 2.200 60.903 76.128 1.00 49.94 271 LEU A CA 1
ATOM 2070 C C . LEU A 1 271 ? 2.350 62.421 75.893 1.00 49.94 271 LEU A C 1
ATOM 2072 O O . LEU A 1 271 ? 1.866 62.932 74.882 1.00 49.94 271 LEU A O 1
ATOM 2076 N N . PRO A 1 272 ? 3.026 63.170 76.790 1.00 51.69 272 PRO A N 1
ATOM 2077 C CA . PRO A 1 272 ? 3.300 64.585 76.570 1.00 51.69 272 PRO A CA 1
ATOM 2078 C C . PRO A 1 272 ? 4.287 64.762 75.412 1.00 51.69 272 PRO A C 1
ATOM 2080 O O . PRO A 1 272 ? 5.305 64.071 75.343 1.00 51.69 272 PRO A O 1
ATOM 2083 N N . ALA A 1 273 ? 3.988 65.715 74.526 1.00 54.22 273 ALA A N 1
ATOM 2084 C CA . ALA A 1 273 ? 4.868 66.104 73.433 1.00 54.22 273 ALA A CA 1
ATOM 2085 C C . ALA A 1 273 ? 6.254 66.487 73.981 1.00 54.22 273 ALA A C 1
ATOM 2087 O O . ALA A 1 273 ? 6.379 67.400 74.801 1.00 54.22 273 ALA A O 1
ATOM 2088 N N . ARG A 1 274 ? 7.277 65.760 73.535 1.00 44.59 274 ARG A N 1
ATOM 2089 C CA . ARG A 1 274 ? 8.684 66.146 73.626 1.00 44.59 274 ARG A CA 1
ATOM 2090 C C . ARG A 1 274 ? 9.191 66.482 72.239 1.00 44.59 274 ARG A C 1
ATOM 2092 O O . ARG A 1 274 ? 8.790 65.762 71.298 1.00 44.59 274 ARG A O 1
#

Secondary structure (DSSP, 8-state):
--HHHHHHHHHHHHTSHHHHHHHHHHHHHHHHHHHHHT-HHHHHHHHHHHHHHHHHHHHHHHHHHHHHHHHHGGGGGG-HHHHHHHHHHHHHHS---GGGGGGGGGGGGGGGHHHHHSHHHHHHHHHHHHHHHHHHHHHHHHHHHHHHHHHHHHHHHTTT-GGGSSHHHHHHHHHHHHTTSSHHHHHHHHHHH-TTHHHHHHHHHHHHHHHHHHHHHHHHHHHHHHHHHHHHHS--HHHHHHHHHHHHHHHHHHHHHHHHHHTPPPPPTT----

Sequence (274 aa):
MVVGSWRQSIEARLNAPATTRVITALILINAVTLGIETSPSVMATAGGLLKMIDTAILAVFVVEIAARLLVEGKRFWRSGWNWFDFTVIAIALVPASGALSVLRAFRVLRLLRLISLIPSMRWVVGGFLAAIPPMSTVLLLIVLIFYVFAVLSTKLFGMDQERFETLGASLFTLLQIMTMDGWSDVLRPVMDSHPYALAVFLPFIIITSFAVLNLFIGILTNALHSQAVAEGSDADPRLDRVLEELTALRQEVAALRAATAATGPTPDPTLPAR

Mean predicted aligned error: 11.01 Å

Foldseek 3Di:
DPPPPVLVVLVCVLPDVVVLVVLLVLLVVLLVLVVQCPDPVCCVPCVVVSVVSNVVSLVVLVVSLVSVCVSCPVPLVVDPLSVLSVVLSVLLPDDCDDPNVVSPVSVSVNSCVNLSSDVVSVVVVVLVVVLCVLCVVLVVVLVVLLQVLLVVQLVPPLVPDVCNVDSVSSSVLLVCVLVVNCVVVVVVVVCVVPVCVCVSCVVSNVSSVVSVVVSVVSSVVVVVVVVVCVVVVPVPVVVVVVVVVVVVVVVVVVVVVVVVVVCPDDPDPPDDDD

Nearest PDB structures (foldseek):
  5vb2-assembly1_D  TM=9.098E-01  e=1.780E-15  Aliarcobacter butzleri
  4ms2-assembly1_C  TM=9.722E-01  e=2.176E-14  Aliarcobacter butzleri RM4018
  4mvz-assembly1_A  TM=9.680E-01  e=2.074E-14  Aliarcobacter butzleri RM4018
  8dj1-assembly1_A  TM=9.313E-01  e=1.345E-14  Aliarcobacter butzleri RM4018
  6p6y-assembly1_A  TM=9.211E-01  e=1.164E-14  Aliarcobacter butzleri RM4018